Protein AF-0000000066530946 (afdb_homodimer)

Secondary structure (DSSP, 8-state):
--EEEEE--GGGHHHHHHHHHHHHHHTT-GGG----HHHHHHHHTSTT-SEEEEEEEETTEEEEEEEEEEEEETTTTEEEEEEEEEEE-GGGTTSSHHHHHHHHHHHHHHHTT-SEEEEEEETT-HHHHHHHHHTT-EE-TTEEEEEEEHHHHHHHH-/--EEEEE--GGGHHHHHHHHHHHHHHTT-GGG----HHHHHHHHTSTT-SEEEEEEEETTEEEEEEEEEEEEETTTTEEEEEEEEEEE-GGGTTSSHHHHHHHHHHHHHHHTT-SEEEEEEETT-HHHHHHHHHTT-EE-TTEEEEEEEHHHHHHHH-

Foldseek 3Di:
DDKDKDWDDLVCLQVVLVQVQVVCVVVVRNVVDDDDSVRCSCAQVNVPHQKTKMFMDDPRHTFWMWIKGWADDPVVRFIEIEIEDTGGHPVCPPVCRRVVRVVVRVVVCVVRVHDDYYYDDDPVPVVVVVVCVVVPHDDPVVDDDDDDDDPRVVVVVD/DDKDKDWDDLVCLQVVVVQVQVVCVVVVRNVVDDDDSVRCSCAQVNVPHQKTKMFMDDPRHTFWMWIKGWADDPVVRFIEIEIEDTGGHPVCPPVCRRVVRVVVRVVVCVVRVHDDYYYDDDPVPVVVVVVCVVVPHDDPVVDDDDDDDDPRVVVVVD

Radius of gyration: 19.54 Å; Cα contacts (8 Å, |Δi|>4): 630; chains: 2; bounding box: 41×61×43 Å

Nearest PDB structures (foldseek):
  2fe7-assembly1_B  TM=1.000E+00  e=1.177E-30  Pseudomonas aeruginosa UCBPP-PA14
  2fe7-assembly1_A  TM=1.002E+00  e=1.620E-29  Pseudomonas aeruginosa UCBPP-PA14
  3i9s-assembly1_B  TM=8.392E-01  e=9.056E-15  Vibrio cholerae
  8a9o-assembly1_A  TM=8.431E-01  e=8.482E-11  Acinetobacter baumannii
  7n1l-assembly1_A  TM=8.194E-01  e=1.095E-10  Brucella abortus 2308

Organism: Pseudomonas aeruginosa (strain ATCC 15692 / DSM 22644 / CIP 104116 / JCM 14847 / LMG 12228 / 1C / PRS 101 / PAO1) (NCBI:txid208964)

pLDDT: mean 97.57, std 2.19, range [78.31, 98.94]

Structure (mmCIF, N/CA/C/O backbone):
data_AF-0000000066530946-model_v1
#
loop_
_entity.id
_entity.type
_entity.pdbx_description
1 polymer 'Probable N-acetyltransferase'
#
loop_
_atom_site.group_PDB
_atom_site.id
_atom_site.type_symbol
_atom_site.label_atom_id
_atom_site.label_alt_id
_atom_site.label_comp_id
_atom_site.label_asym_id
_atom_site.label_entity_id
_atom_site.label_seq_id
_atom_site.pdbx_PDB_ins_code
_atom_site.Cartn_x
_atom_site.Cartn_y
_atom_site.Cartn_z
_atom_site.occupancy
_atom_site.B_iso_or_equiv
_atom_site.auth_seq_id
_atom_site.auth_comp_id
_atom_site.auth_asym_id
_atom_site.auth_atom_id
_atom_site.pdbx_PDB_model_num
ATOM 1 N N . MET A 1 1 ? 8.938 29.438 15.492 1 78.56 1 MET A N 1
ATOM 2 C CA . MET A 1 1 ? 7.848 28.5 15.711 1 78.56 1 MET A CA 1
ATOM 3 C C . MET A 1 1 ? 8.383 27.078 15.891 1 78.56 1 MET A C 1
ATOM 5 O O . MET A 1 1 ? 9.273 26.641 15.156 1 78.56 1 MET A O 1
ATOM 9 N N . THR A 1 2 ? 7.941 26.438 17.141 1 90.69 2 THR A N 1
ATOM 10 C CA . THR A 1 2 ? 8.469 25.109 17.422 1 90.69 2 THR A CA 1
ATOM 11 C C . THR A 1 2 ? 7.492 24.031 16.984 1 90.69 2 THR A C 1
ATOM 13 O O . THR A 1 2 ? 6.301 24.094 17.297 1 90.69 2 THR A O 1
ATOM 16 N N . LEU A 1 3 ? 7.875 23.203 16.109 1 96.38 3 LEU A N 1
ATOM 17 C CA . LEU A 1 3 ? 7.055 22.094 15.625 1 96.38 3 LEU A CA 1
ATOM 18 C C . LEU A 1 3 ? 7.285 20.844 16.469 1 96.38 3 LEU A C 1
ATOM 20 O O . LEU A 1 3 ? 8.422 20.547 16.844 1 96.38 3 LEU A O 1
ATOM 24 N N . GLU A 1 4 ? 6.23 20.188 16.828 1 97.75 4 GLU A N 1
ATOM 25 C CA . GLU A 1 4 ? 6.266 18.906 17.547 1 97.75 4 GLU A CA 1
ATOM 26 C C . GLU A 1 4 ? 5.566 17.812 16.75 1 97.75 4 GLU A C 1
ATOM 28 O O . GLU A 1 4 ? 4.469 18.016 16.234 1 97.75 4 GLU A O 1
ATOM 33 N N . ILE A 1 5 ? 6.25 16.672 16.594 1 98.44 5 ILE A N 1
ATOM 34 C CA . ILE A 1 5 ? 5.648 15.492 15.977 1 98.44 5 ILE A CA 1
ATOM 35 C C . ILE A 1 5 ? 5.422 14.406 17.031 1 98.44 5 ILE A C 1
ATOM 37 O O . ILE A 1 5 ? 6.324 14.094 17.812 1 98.44 5 ILE A O 1
ATOM 41 N N . ARG A 1 6 ? 4.277 13.883 17.078 1 98.44 6 ARG A N 1
ATOM 42 C CA . ARG A 1 6 ? 3.979 12.789 18 1 98.44 6 ARG A CA 1
ATOM 43 C C . ARG A 1 6 ? 3.031 11.781 17.359 1 98.44 6 ARG A C 1
ATOM 45 O O . ARG A 1 6 ? 2.307 12.109 16.422 1 98.44 6 ARG A O 1
ATOM 52 N N . PRO A 1 7 ? 3.035 10.508 17.875 1 98.75 7 PRO A N 1
ATOM 53 C CA . PRO A 1 7 ? 2.008 9.57 17.406 1 98.75 7 PRO A CA 1
ATOM 54 C C . PRO A 1 7 ? 0.591 10.055 17.703 1 98.75 7 PRO A C 1
ATOM 56 O O . PRO A 1 7 ? 0.355 10.695 18.734 1 98.75 7 PRO A O 1
ATOM 59 N N . ALA A 1 8 ? -0.298 9.75 16.797 1 98.81 8 ALA A N 1
ATOM 60 C CA . ALA A 1 8 ? -1.708 10.047 17.047 1 98.81 8 ALA A CA 1
ATOM 61 C C . ALA A 1 8 ? -2.293 9.117 18.094 1 98.81 8 ALA A C 1
ATOM 63 O O . ALA A 1 8 ? -1.838 7.977 18.25 1 98.81 8 ALA A O 1
ATOM 64 N N . VAL A 1 9 ? -3.254 9.594 18.828 1 98.44 9 VAL A N 1
ATOM 65 C CA . VAL A 1 9 ? -3.99 8.82 19.828 1 98.44 9 VAL A CA 1
ATOM 66 C C . VAL A 1 9 ? -5.488 8.914 19.547 1 98.44 9 VAL A C 1
ATOM 68 O O . VAL A 1 9 ? -5.934 9.781 18.797 1 98.44 9 VAL A O 1
ATOM 71 N N . PRO A 1 10 ? -6.273 8.016 20.125 1 98.44 10 PRO A N 1
ATOM 72 C CA . PRO A 1 10 ? -7.703 7.984 19.828 1 98.44 10 PRO A CA 1
ATOM 73 C C . PRO A 1 10 ? -8.375 9.344 20.031 1 98.44 10 PRO A C 1
ATOM 75 O O . PRO A 1 10 ? -9.32 9.68 19.312 1 98.44 10 PRO A O 1
ATOM 78 N N . ALA A 1 11 ? -7.879 10.133 20.922 1 98.38 11 ALA A N 1
ATOM 79 C CA . ALA A 1 11 ? -8.453 11.438 21.203 1 98.38 11 ALA A CA 1
ATOM 80 C C . ALA A 1 11 ? -8.266 12.391 20.031 1 98.38 11 ALA A C 1
ATOM 82 O O . ALA A 1 11 ? -8.914 13.438 19.953 1 98.38 11 ALA A O 1
ATOM 83 N N . ASP A 1 12 ? -7.426 12.062 19.062 1 98.81 12 ASP A N 1
ATOM 84 C CA . ASP A 1 12 ? -7.16 12.898 17.891 1 98.81 12 ASP A CA 1
ATOM 85 C C . ASP A 1 12 ? -8.148 12.602 16.766 1 98.81 12 ASP A C 1
ATOM 87 O O . ASP A 1 12 ? -8.117 13.242 15.727 1 98.81 12 ASP A O 1
ATOM 91 N N . ALA A 1 13 ? -9.047 11.664 16.984 1 98.81 13 ALA A N 1
ATOM 92 C CA . ALA A 1 13 ? -9.875 11.148 15.891 1 98.81 13 ALA A CA 1
ATOM 93 C C . ALA A 1 13 ? -10.68 12.273 15.234 1 98.81 13 ALA A C 1
ATOM 95 O O . ALA A 1 13 ? -10.773 12.336 14.008 1 98.81 13 ALA A O 1
ATOM 96 N N . GLU A 1 14 ? -11.234 13.148 16 1 98.81 14 GLU A N 1
ATOM 97 C CA . GLU A 1 14 ? -12.016 14.25 15.445 1 98.81 14 GLU A CA 1
ATOM 98 C C . GLU A 1 14 ? -11.141 15.18 14.609 1 98.81 14 GLU A C 1
ATOM 100 O O . GLU A 1 14 ? -11.539 15.594 13.516 1 98.81 14 GLU A O 1
ATOM 105 N N . GLN A 1 15 ? -10.008 15.508 15.133 1 98.88 15 GLN A N 1
ATOM 106 C CA . GLN A 1 15 ? -9.086 16.375 14.406 1 98.88 15 GLN A CA 1
ATOM 107 C C . GLN A 1 15 ? -8.578 15.703 13.133 1 98.88 15 GLN A C 1
ATOM 109 O O . GLN A 1 15 ? -8.422 16.359 12.102 1 98.88 15 GLN A O 1
ATOM 114 N N . ILE A 1 16 ? -8.312 14.422 13.195 1 98.88 16 ILE A N 1
ATOM 115 C CA . ILE A 1 16 ? -7.852 13.672 12.031 1 98.88 16 ILE A CA 1
ATOM 116 C C . ILE A 1 16 ? -8.93 13.688 10.945 1 98.88 16 ILE A C 1
ATOM 118 O O . ILE A 1 16 ? -8.633 13.938 9.773 1 98.88 16 ILE A O 1
ATOM 122 N N . LEU A 1 17 ? -10.172 13.5 11.359 1 98.88 17 LEU A N 1
ATOM 123 C CA . LEU A 1 17 ? -11.25 13.57 10.383 1 98.88 17 LEU A CA 1
ATOM 124 C C . LEU A 1 17 ? -11.32 14.953 9.742 1 98.88 17 LEU A C 1
ATOM 126 O O . LEU A 1 17 ? -11.508 15.07 8.531 1 98.88 17 LEU A O 1
ATOM 130 N N . ALA A 1 18 ? -11.141 15.969 10.523 1 98.81 18 ALA A N 1
ATOM 131 C CA . ALA A 1 18 ? -11.156 17.328 9.992 1 98.81 18 ALA A CA 1
ATOM 132 C C . ALA A 1 18 ? -10.055 17.516 8.945 1 98.81 18 ALA A C 1
ATOM 134 O O . ALA A 1 18 ? -10.289 18.125 7.898 1 98.81 18 ALA A O 1
ATOM 135 N N . PHE A 1 19 ? -8.859 17 9.227 1 98.81 19 PHE A N 1
ATOM 136 C CA . PHE A 1 19 ? -7.754 17.094 8.281 1 98.81 19 PHE A CA 1
ATOM 137 C C . PHE A 1 19 ? -8.055 16.297 7.02 1 98.81 19 PHE A C 1
ATOM 139 O O . PHE A 1 19 ? -7.742 16.734 5.91 1 98.81 19 PHE A O 1
ATOM 146 N N . ILE A 1 20 ? -8.641 15.062 7.188 1 98.81 20 ILE A N 1
ATOM 147 C CA . ILE A 1 20 ? -9.016 14.242 6.039 1 98.81 20 ILE A CA 1
ATOM 148 C C . ILE A 1 20 ? -9.945 15.031 5.125 1 98.81 20 ILE A C 1
ATOM 150 O O . ILE A 1 20 ? -9.758 15.055 3.906 1 98.81 20 ILE A O 1
ATOM 154 N N . ILE A 1 21 ? -10.883 15.695 5.703 1 98.69 21 ILE A N 1
ATOM 155 C CA . ILE A 1 21 ? -11.891 16.438 4.945 1 98.69 21 ILE A CA 1
ATOM 156 C C . ILE A 1 21 ? -11.234 17.625 4.234 1 98.69 21 ILE A C 1
ATOM 158 O O . ILE A 1 21 ? -11.492 17.859 3.055 1 98.69 21 ILE A O 1
ATOM 162 N N . GLU A 1 22 ? -10.367 18.359 4.902 1 98.25 22 GLU A N 1
ATOM 163 C CA . GLU A 1 22 ? -9.664 19.469 4.289 1 98.25 22 GLU A CA 1
ATOM 164 C C . GLU A 1 22 ? -8.797 19 3.123 1 98.25 22 GLU A C 1
ATOM 166 O O . GLU A 1 22 ? -8.75 19.656 2.078 1 98.25 22 GLU A O 1
ATOM 171 N N . LEU A 1 23 ? -8.148 17.891 3.365 1 98.38 23 LEU A N 1
ATOM 172 C CA . LEU A 1 23 ? -7.316 17.312 2.307 1 98.38 23 LEU A CA 1
ATOM 173 C C . LEU A 1 23 ? -8.164 16.922 1.105 1 98.38 23 LEU A C 1
ATOM 175 O O . LEU A 1 23 ? -7.82 17.234 -0.036 1 98.38 23 LEU A O 1
ATOM 179 N N . ALA A 1 24 ? -9.219 16.219 1.381 1 98.31 24 ALA A N 1
ATOM 180 C CA . ALA A 1 24 ? -10.117 15.789 0.31 1 98.31 24 ALA A CA 1
ATOM 181 C C . ALA A 1 24 ? -10.656 17 -0.459 1 98.31 24 ALA A C 1
ATOM 183 O O . ALA A 1 24 ? -10.797 16.953 -1.683 1 98.31 24 ALA A O 1
ATOM 184 N N . ASP A 1 25 ? -10.969 18.078 0.249 1 97.75 25 ASP A N 1
ATOM 185 C CA . ASP A 1 25 ? -11.422 19.312 -0.399 1 97.75 25 ASP A CA 1
ATOM 186 C C . ASP A 1 25 ? -10.352 19.844 -1.35 1 97.75 25 ASP A C 1
ATOM 188 O O . ASP A 1 25 ? -10.656 20.203 -2.494 1 97.75 25 ASP A O 1
ATOM 192 N N . TYR A 1 26 ? -9.203 19.906 -0.868 1 96.44 26 TYR A N 1
ATOM 193 C CA . TYR A 1 26 ? -8.086 20.359 -1.689 1 96.44 26 TYR A CA 1
ATOM 194 C C . TYR A 1 26 ? -7.945 19.5 -2.943 1 96.44 26 TYR A C 1
ATOM 196 O O . TYR A 1 26 ? -7.656 20.031 -4.023 1 96.44 26 TYR A O 1
ATOM 204 N N . GLU A 1 27 ? -8.203 18.172 -2.785 1 96.94 27 GLU A N 1
ATOM 205 C CA . GLU A 1 27 ? -8.055 17.203 -3.875 1 96.94 27 GLU A CA 1
ATOM 206 C C . GLU A 1 27 ? -9.328 17.125 -4.715 1 96.94 27 GLU A C 1
ATOM 208 O O . GLU A 1 27 ? -9.422 16.297 -5.621 1 96.94 27 GLU A O 1
ATOM 213 N N . ARG A 1 28 ? -10.344 17.969 -4.469 1 96.88 28 ARG A N 1
ATOM 214 C CA . ARG A 1 28 ? -11.625 18.016 -5.16 1 96.88 28 ARG A CA 1
ATOM 215 C C . ARG A 1 28 ? -12.359 16.688 -5.059 1 96.88 28 ARG A C 1
ATOM 217 O O . ARG A 1 28 ? -12.992 16.234 -6.02 1 96.88 28 ARG A O 1
ATOM 224 N N . ALA A 1 29 ? -12.242 16.047 -3.812 1 96.69 29 ALA A N 1
ATOM 225 C CA . ALA A 1 29 ? -12.812 14.727 -3.633 1 96.69 29 ALA A CA 1
ATOM 226 C C . ALA A 1 29 ? -13.555 14.617 -2.305 1 96.69 29 ALA A C 1
ATOM 228 O O . ALA A 1 29 ? -13.594 13.555 -1.687 1 96.69 29 ALA A O 1
ATOM 229 N N . ARG A 1 30 ? -14.062 15.727 -1.82 1 96.81 30 ARG A N 1
ATOM 230 C CA . ARG A 1 30 ? -14.758 15.734 -0.534 1 96.81 30 ARG A CA 1
ATOM 231 C C . ARG A 1 30 ? -15.859 14.688 -0.495 1 96.81 30 ARG A C 1
ATOM 233 O O . ARG A 1 30 ? -16.094 14.055 0.54 1 96.81 30 ARG A O 1
ATOM 240 N N . HIS A 1 31 ? -16.594 14.523 -1.58 1 97.25 31 HIS A N 1
ATOM 241 C CA . HIS A 1 31 ? -17.719 13.617 -1.651 1 97.25 31 HIS A CA 1
ATOM 242 C C . HIS A 1 31 ? -17.281 12.172 -1.448 1 97.25 31 HIS A C 1
ATOM 244 O O . HIS A 1 31 ? -18.109 11.297 -1.18 1 97.25 31 HIS A O 1
ATOM 250 N N . GLU A 1 32 ? -16.031 11.883 -1.547 1 96.94 32 GLU A N 1
ATOM 251 C CA . GLU A 1 32 ? -15.516 10.531 -1.394 1 96.94 32 GLU A CA 1
ATOM 252 C C . GLU A 1 32 ? -15.312 10.18 0.078 1 96.94 32 GLU A C 1
ATOM 254 O O . GLU A 1 32 ? -15.117 9.008 0.422 1 96.94 32 GLU A O 1
ATOM 259 N N . VAL A 1 33 ? -15.289 11.188 0.933 1 98.56 33 VAL A N 1
ATOM 260 C CA . VAL A 1 33 ? -15.133 10.93 2.361 1 98.56 33 VAL A CA 1
ATOM 261 C C . VAL A 1 33 ? -16.469 10.477 2.953 1 98.56 33 VAL A C 1
ATOM 263 O O . VAL A 1 33 ? -17.406 11.281 3.088 1 98.56 33 VAL A O 1
ATOM 266 N N . VAL A 1 34 ? -16.578 9.25 3.311 1 98.31 34 VAL A N 1
ATOM 267 C CA . V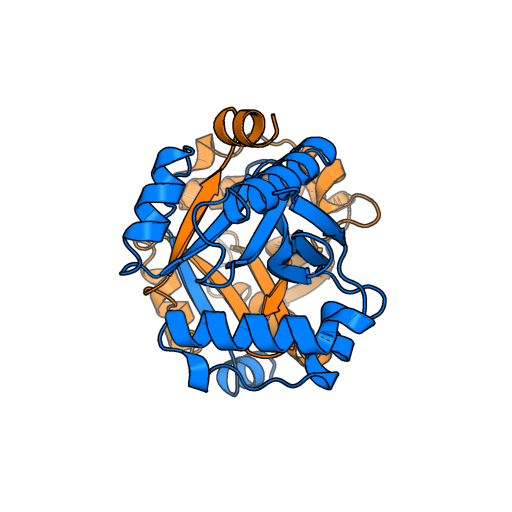AL A 1 34 ? -17.859 8.727 3.756 1 98.31 34 VAL A CA 1
ATOM 268 C C . VAL A 1 34 ? -17.766 8.273 5.211 1 98.31 34 VAL A C 1
ATOM 270 O O . VAL A 1 34 ? -18.766 7.906 5.824 1 98.31 34 VAL A O 1
ATOM 273 N N . THR A 1 35 ? -16.609 8.328 5.805 1 98.31 35 THR A N 1
ATOM 274 C CA . THR A 1 35 ? -16.438 7.922 7.195 1 98.31 35 THR A CA 1
ATOM 275 C C . THR A 1 35 ? -16.812 9.062 8.141 1 98.31 35 THR A C 1
ATOM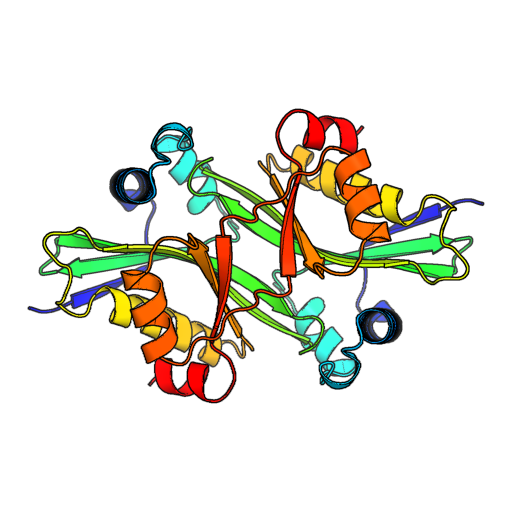 277 O O . THR A 1 35 ? -17.156 10.156 7.699 1 98.31 35 THR A O 1
ATOM 280 N N . ASP A 1 36 ? -16.844 8.711 9.484 1 98.5 36 ASP A N 1
ATOM 281 C CA . ASP A 1 36 ? -17.047 9.664 10.562 1 98.5 36 ASP A CA 1
ATOM 282 C C . ASP A 1 36 ? -16.047 9.445 11.695 1 98.5 36 ASP A C 1
ATOM 284 O O . ASP A 1 36 ? -15.117 8.648 11.555 1 98.5 36 ASP A O 1
ATOM 288 N N . VAL A 1 37 ? -16.203 10.227 12.742 1 98.75 37 VAL A N 1
ATOM 289 C CA . VAL A 1 37 ? -15.242 10.18 13.844 1 98.75 37 VAL A CA 1
ATOM 290 C C . VAL A 1 37 ? -15.172 8.766 14.406 1 98.75 37 VAL A C 1
ATOM 292 O O . VAL A 1 37 ? -14.078 8.25 14.672 1 98.75 37 VAL A O 1
ATOM 295 N N . GLU A 1 38 ? -16.297 8.109 14.57 1 98.31 38 GLU A N 1
ATOM 296 C CA . GLU A 1 38 ? -16.328 6.754 15.102 1 98.31 38 GLU A CA 1
ATOM 297 C C . GLU A 1 38 ? -15.68 5.766 14.133 1 98.31 38 GLU A C 1
ATOM 299 O O . GLU A 1 38 ? -15.039 4.805 14.555 1 98.31 38 GLU A O 1
ATOM 304 N N . GLY A 1 39 ? -15.922 5.973 12.852 1 98 39 GLY A N 1
ATOM 305 C CA . GLY A 1 39 ? -15.25 5.156 11.852 1 98 39 GLY A CA 1
ATOM 306 C C . GLY A 1 39 ? -13.734 5.227 11.945 1 98 39 GLY A C 1
ATOM 307 O O . GLY A 1 39 ? -13.055 4.203 11.859 1 98 39 GLY A O 1
ATOM 308 N N . ILE A 1 40 ? -13.258 6.449 12.164 1 98.62 40 ILE A N 1
ATOM 309 C CA . ILE A 1 40 ? -11.812 6.637 12.32 1 98.62 40 ILE A CA 1
ATOM 310 C C . ILE A 1 40 ? -11.336 5.914 13.57 1 98.62 40 ILE A C 1
ATOM 312 O O . ILE A 1 40 ? -10.328 5.199 13.539 1 98.62 40 ILE A O 1
ATOM 316 N N . ARG A 1 41 ? -12.016 6.039 14.625 1 98.19 41 ARG A N 1
ATOM 317 C CA . ARG A 1 41 ? -11.625 5.418 15.891 1 98.19 41 ARG A CA 1
ATOM 318 C C . ARG A 1 41 ? -11.594 3.898 15.766 1 98.19 41 ARG A C 1
ATOM 320 O O . ARG A 1 41 ? -10.656 3.254 16.234 1 98.19 41 ARG A O 1
ATOM 327 N N . ARG A 1 42 ? -12.531 3.332 15.062 1 97.19 42 ARG A N 1
ATOM 328 C CA . ARG A 1 42 ? -12.703 1.885 15 1 97.19 42 ARG A CA 1
ATOM 329 C C . ARG A 1 42 ? -11.75 1.263 13.992 1 97.19 42 ARG A C 1
ATOM 331 O O . ARG A 1 42 ? -11.578 0.042 13.961 1 97.19 42 ARG A O 1
ATOM 338 N N . SER A 1 43 ? -11.195 2.098 13.188 1 97.88 43 SER A N 1
ATOM 339 C CA . SER A 1 43 ? -10.305 1.564 12.164 1 97.88 43 SER A CA 1
ATOM 340 C C . SER A 1 43 ? -8.852 1.926 12.453 1 97.88 43 SER A C 1
ATOM 342 O O . SER A 1 43 ? -8.078 1.082 12.906 1 97.88 43 SER A O 1
ATOM 344 N N . LEU A 1 44 ? -8.57 3.209 12.523 1 98.44 44 LEU A N 1
ATOM 345 C CA . LEU A 1 44 ? -7.203 3.703 12.68 1 98.44 44 LEU A CA 1
ATOM 346 C C . LEU A 1 44 ? -6.648 3.338 14.055 1 98.44 44 LEU A C 1
ATOM 348 O O . LEU A 1 44 ? -5.457 3.047 14.188 1 98.44 44 LEU A O 1
ATOM 352 N N . PHE A 1 45 ? -7.543 3.279 15.062 1 98.44 45 PHE A N 1
ATOM 353 C CA . PHE A 1 45 ? -7.066 3.107 16.438 1 98.44 45 PHE A CA 1
ATOM 354 C C . PHE A 1 45 ? -7.535 1.776 17 1 98.44 45 PHE A C 1
ATOM 356 O O . PHE A 1 45 ? -7.496 1.569 18.219 1 98.44 45 PHE A O 1
ATOM 363 N N . ALA A 1 46 ? -8.07 0.918 16.141 1 97.25 46 ALA A N 1
ATOM 364 C CA . ALA A 1 46 ? -8.438 -0.423 16.594 1 97.25 46 ALA A CA 1
ATOM 365 C C . ALA A 1 46 ? -7.215 -1.188 17.094 1 97.25 46 ALA A C 1
ATOM 367 O O . ALA A 1 46 ? -6.098 -0.954 16.625 1 97.25 46 ALA A O 1
ATOM 368 N N . GLU A 1 47 ? -7.406 -2.078 18.062 1 94.62 47 GLU A N 1
ATOM 369 C CA . GLU A 1 47 ? -6.328 -2.971 18.469 1 94.62 47 GLU A CA 1
ATOM 370 C C . GLU A 1 47 ? -5.785 -3.77 17.297 1 94.62 47 GLU A C 1
ATOM 372 O O . GLU A 1 47 ? -6.551 -4.383 16.547 1 94.62 47 GLU A O 1
ATOM 377 N N . GLY A 1 48 ? -4.52 -3.67 17.109 1 93.25 48 GLY A N 1
ATOM 378 C CA . GLY A 1 48 ? -3.889 -4.438 16.047 1 93.25 48 GLY A CA 1
ATOM 379 C C . GLY A 1 48 ? -4 -3.773 14.688 1 93.25 48 GLY A C 1
ATOM 380 O O . GLY A 1 48 ? -3.734 -4.402 13.664 1 93.25 48 GLY A O 1
ATOM 381 N N . SER A 1 49 ? -4.504 -2.531 14.641 1 96.5 49 SER A N 1
ATOM 382 C CA . SER A 1 49 ? -4.605 -1.811 13.375 1 96.5 49 SER A CA 1
ATOM 383 C C . SER A 1 49 ? -3.27 -1.796 12.641 1 96.5 49 SER A C 1
ATOM 385 O O . SER A 1 49 ? -2.225 -1.537 13.242 1 96.5 49 SER A O 1
ATOM 387 N N . PRO A 1 50 ? -3.342 -2.064 11.328 1 96.75 50 PRO A N 1
ATOM 388 C CA . PRO A 1 50 ? -2.1 -2.004 10.555 1 96.75 50 PRO A CA 1
ATOM 389 C C . PRO A 1 50 ? -1.695 -0.574 10.203 1 96.75 50 PRO A C 1
ATOM 391 O O . PRO A 1 50 ? -0.67 -0.363 9.547 1 96.75 50 PRO A O 1
ATOM 394 N N . THR A 1 51 ? -2.453 0.365 10.578 1 98.38 51 THR A N 1
ATOM 395 C CA . THR A 1 51 ? -2.273 1.758 10.18 1 98.38 51 THR A CA 1
ATOM 396 C C . THR A 1 51 ? -1.89 2.617 11.383 1 98.38 51 THR A C 1
ATOM 398 O O . THR A 1 51 ? -2.332 2.357 12.5 1 98.38 51 THR A O 1
ATOM 401 N N . ARG A 1 52 ? -1.064 3.551 11.094 1 98.5 52 ARG A N 1
ATOM 402 C CA . ARG A 1 52 ? -0.624 4.516 12.094 1 98.5 52 ARG A CA 1
ATOM 403 C C . ARG A 1 52 ? -0.751 5.941 11.57 1 98.5 52 ARG A C 1
ATOM 405 O O . ARG A 1 52 ? -0.929 6.156 10.367 1 98.5 52 ARG A O 1
ATOM 412 N N . ALA A 1 53 ? -0.68 6.836 12.547 1 98.88 53 ALA A N 1
ATOM 413 C CA . ALA A 1 53 ? -0.719 8.25 12.172 1 98.88 53 ALA A CA 1
ATOM 414 C C . ALA A 1 53 ? 0.197 9.078 13.07 1 98.88 53 ALA A C 1
ATOM 416 O O . ALA A 1 53 ? 0.442 8.719 14.227 1 98.88 53 ALA A O 1
ATOM 417 N N . LEU A 1 54 ? 0.742 10.102 12.5 1 98.94 54 LEU A N 1
ATOM 418 C CA . LEU A 1 54 ? 1.493 11.133 13.219 1 98.94 54 LEU A CA 1
ATOM 419 C C . LEU A 1 54 ? 0.742 12.461 13.211 1 98.94 54 LEU A C 1
ATOM 421 O O . LEU A 1 54 ? 0.11 12.812 12.211 1 98.94 54 LEU A O 1
ATOM 425 N N . MET A 1 55 ? 0.84 13.195 14.32 1 98.88 55 MET A N 1
ATOM 426 C CA . MET A 1 55 ? 0.332 14.562 14.422 1 98.88 55 MET A CA 1
ATOM 427 C C . MET A 1 55 ? 1.478 15.562 14.453 1 98.88 55 MET A C 1
ATOM 429 O O . MET A 1 55 ? 2.494 15.336 15.109 1 98.88 55 MET A O 1
ATOM 433 N N . CYS A 1 56 ? 1.312 16.594 13.75 1 98.81 56 CYS A N 1
ATOM 434 C CA . CYS A 1 56 ? 2.219 17.734 13.82 1 98.81 56 CYS A CA 1
ATOM 435 C C . CYS A 1 56 ? 1.567 18.9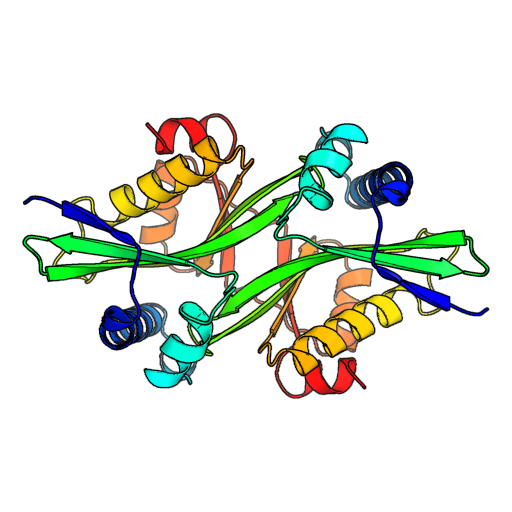06 14.547 1 98.81 56 CYS A C 1
ATOM 437 O O . CYS A 1 56 ? 0.483 19.359 14.172 1 98.81 56 CYS A O 1
ATOM 439 N N . LEU A 1 57 ? 2.221 19.422 15.57 1 98.5 57 LEU A N 1
ATOM 440 C CA . LEU A 1 57 ? 1.668 20.5 16.391 1 98.5 57 LEU A CA 1
ATOM 441 C C . LEU A 1 57 ? 2.58 21.719 16.359 1 98.5 57 LEU A C 1
ATOM 443 O O . LEU A 1 57 ? 3.807 21.578 16.344 1 98.5 57 LEU A O 1
ATOM 447 N N . SER A 1 58 ? 2.012 22.859 16.25 1 97.19 58 SER A N 1
ATOM 448 C CA . SER A 1 58 ? 2.672 24.125 16.516 1 97.19 58 SER A CA 1
ATOM 449 C C . SER A 1 58 ? 2.131 24.781 17.797 1 97.19 58 SER A C 1
ATOM 451 O O . SER A 1 58 ? 0.947 25.109 17.875 1 97.19 58 SER A O 1
ATOM 453 N N . GLU A 1 59 ? 3.012 24.922 18.797 1 94.94 59 GLU A N 1
ATOM 454 C CA . GLU A 1 59 ? 2.615 25.5 20.078 1 94.94 59 GLU A CA 1
ATOM 455 C C . GLU A 1 59 ? 1.391 24.781 20.641 1 94.94 59 GLU A C 1
ATOM 457 O O . GLU A 1 59 ? 0.423 25.438 21.047 1 94.94 59 GLU A O 1
ATOM 462 N N . GLY A 1 60 ? 1.326 23.5 20.469 1 95.25 60 GLY A N 1
ATOM 463 C CA . GLY A 1 60 ? 0.301 22.672 21.078 1 95.25 60 GLY A CA 1
ATOM 464 C C . GLY A 1 60 ? -0.924 22.5 20.203 1 95.25 60 GLY A C 1
ATOM 465 O O . GLY A 1 60 ? -1.802 21.688 20.5 1 95.25 60 GLY A O 1
ATOM 466 N N . ARG A 1 61 ? -0.927 23.25 19.094 1 96.44 61 ARG A N 1
ATOM 467 C CA . ARG A 1 61 ? -2.072 23.172 18.203 1 96.44 61 ARG A CA 1
ATOM 468 C C . ARG A 1 61 ? -1.785 22.25 17.031 1 96.44 61 ARG A C 1
ATOM 470 O O . ARG A 1 61 ? -0.766 22.391 16.344 1 96.44 61 ARG A O 1
ATOM 477 N N . PRO A 1 62 ? -2.719 21.297 16.797 1 98.38 62 PRO A N 1
ATOM 478 C CA . PRO A 1 62 ? -2.521 20.453 15.617 1 98.38 62 PRO A CA 1
ATOM 479 C C . PRO A 1 62 ? -2.605 21.25 14.312 1 98.38 62 PRO A C 1
ATOM 481 O O . PRO A 1 62 ? -3.584 21.969 14.086 1 98.38 62 PRO A O 1
ATOM 484 N N . ILE A 1 63 ? -1.584 21.109 13.461 1 98.44 63 ILE A N 1
ATOM 485 C CA . ILE A 1 63 ? -1.577 21.891 12.227 1 98.44 63 ILE A CA 1
ATOM 486 C C . ILE A 1 63 ? -1.438 20.953 11.023 1 98.44 63 ILE A C 1
ATOM 488 O O . ILE A 1 63 ? -1.486 21.391 9.875 1 98.44 63 ILE A O 1
ATOM 492 N N . GLY A 1 64 ? -1.21 19.625 11.273 1 98.69 64 GLY A N 1
ATOM 493 C CA . GLY A 1 64 ? -1.056 18.656 10.203 1 98.69 64 GLY A CA 1
ATOM 494 C C . GLY A 1 64 ? -0.943 17.234 10.711 1 98.69 64 GLY A C 1
ATOM 495 O O . GLY A 1 64 ? -0.939 16.984 11.914 1 98.69 64 GLY A O 1
ATOM 496 N N . TYR A 1 65 ? -0.907 16.312 9.734 1 98.88 65 TYR A N 1
ATOM 497 C CA . TYR A 1 65 ? -0.84 14.898 10.102 1 98.88 65 TYR A CA 1
ATOM 498 C C . TYR A 1 65 ? -0.321 14.062 8.938 1 98.88 65 TYR A C 1
ATOM 500 O O . TYR A 1 65 ? -0.197 14.555 7.816 1 98.88 65 TYR A O 1
ATOM 508 N N . ALA A 1 66 ? 0.057 12.852 9.242 1 98.94 66 ALA A N 1
ATOM 509 C CA . ALA A 1 66 ? 0.401 11.812 8.273 1 98.94 66 ALA A CA 1
ATOM 510 C C . ALA A 1 66 ? -0.211 10.469 8.672 1 98.94 66 ALA A C 1
ATOM 512 O O . ALA A 1 66 ? -0.204 10.102 9.852 1 98.94 66 ALA A O 1
ATOM 513 N N . VAL A 1 67 ? -0.848 9.797 7.777 1 98.94 67 VAL A N 1
ATOM 514 C CA . VAL A 1 67 ? -1.361 8.438 7.957 1 98.94 67 VAL A CA 1
ATOM 515 C C . VAL A 1 67 ? -0.557 7.465 7.098 1 98.94 67 VAL A C 1
ATOM 517 O O . VAL A 1 67 ? -0.338 7.707 5.91 1 98.94 67 VAL A O 1
ATOM 520 N N . TYR A 1 68 ? -0.107 6.363 7.711 1 98.94 68 TYR A N 1
ATOM 521 C CA . TYR A 1 68 ? 0.776 5.465 6.973 1 98.94 68 TYR A CA 1
ATOM 522 C C . TYR A 1 68 ? 0.613 4.027 7.449 1 98.94 68 TYR A C 1
ATOM 524 O O . TYR A 1 68 ? 0.016 3.777 8.5 1 98.94 68 TYR A O 1
ATOM 532 N N . PHE A 1 69 ? 1.054 3.088 6.676 1 98.81 69 PHE A N 1
ATOM 533 C CA . PHE A 1 69 ? 1.12 1.669 7.008 1 98.81 69 PHE A CA 1
ATOM 534 C C . PHE A 1 69 ? 2.334 1.018 6.355 1 98.81 69 PHE A C 1
ATOM 536 O O . PHE A 1 69 ? 2.977 1.615 5.488 1 98.81 69 PHE A O 1
ATOM 543 N N . TYR A 1 70 ? 2.664 -0.139 6.836 1 98.62 70 TYR A N 1
ATOM 544 C CA . TYR A 1 70 ? 3.809 -0.841 6.262 1 98.62 70 TYR A CA 1
ATOM 545 C C . TYR A 1 70 ? 3.42 -1.562 4.98 1 98.62 70 TYR A C 1
ATOM 547 O O . TYR A 1 70 ? 2.334 -2.143 4.891 1 98.62 70 TYR A O 1
ATOM 555 N N . SER A 1 71 ? 4.258 -1.443 4.008 1 98.69 71 SER A N 1
ATOM 556 C CA . SER A 1 71 ? 4.188 -2.154 2.736 1 98.69 71 SER A CA 1
ATOM 557 C C . SER A 1 71 ? 5.32 -3.166 2.605 1 98.69 71 SER A C 1
ATOM 559 O O . SER A 1 71 ? 6.004 -3.471 3.586 1 98.69 71 SER A O 1
ATOM 561 N N . TYR A 1 72 ? 5.414 -3.734 1.416 1 98.75 72 TYR A N 1
ATOM 562 C CA . TYR A 1 72 ? 6.438 -4.754 1.199 1 98.75 72 TYR A CA 1
ATOM 563 C C . TYR A 1 72 ? 6.93 -4.73 -0.242 1 98.75 72 TYR A C 1
ATOM 565 O O . TYR A 1 72 ? 6.148 -4.512 -1.17 1 98.75 72 TYR A O 1
ATOM 573 N N . SER A 1 73 ? 8.18 -4.93 -0.4 1 98.56 73 SER A N 1
ATOM 574 C CA . SER A 1 73 ? 8.773 -5.137 -1.717 1 98.56 73 SER A CA 1
ATOM 575 C C . SER A 1 73 ? 9.32 -6.555 -1.857 1 98.56 73 SER A C 1
ATOM 577 O O . SER A 1 73 ? 10.289 -6.918 -1.192 1 98.56 73 SER A O 1
ATOM 579 N N . THR A 1 74 ? 8.75 -7.301 -2.77 1 98.62 74 THR A N 1
ATOM 580 C CA . THR A 1 74 ? 9.227 -8.656 -3.023 1 98.62 74 THR A CA 1
ATOM 581 C C . THR A 1 74 ? 10.578 -8.625 -3.736 1 98.62 74 THR A C 1
ATOM 583 O O . THR A 1 74 ? 11.359 -9.57 -3.637 1 98.62 74 THR A O 1
ATOM 586 N N . TRP A 1 75 ? 10.891 -7.539 -4.461 1 98.5 75 TRP A N 1
ATOM 587 C CA . TRP A 1 75 ? 12.172 -7.395 -5.141 1 98.5 75 TRP A CA 1
ATOM 588 C C . TRP A 1 75 ? 13.297 -7.195 -4.133 1 98.5 75 TRP A C 1
ATOM 590 O O . TRP A 1 75 ? 14.367 -7.797 -4.266 1 98.5 75 TRP A O 1
ATOM 600 N N . LEU A 1 76 ? 13.039 -6.449 -3.107 1 98.5 76 LEU A N 1
ATOM 601 C CA . LEU A 1 76 ? 14.047 -6.16 -2.086 1 98.5 76 LEU A CA 1
ATOM 602 C C . LEU A 1 76 ? 14.008 -7.207 -0.98 1 98.5 76 LEU A C 1
ATOM 604 O O . LEU A 1 76 ? 15 -7.398 -0.27 1 98.5 76 LEU A O 1
ATOM 608 N N . GLY A 1 77 ? 12.875 -7.93 -0.84 1 98.25 77 GLY A N 1
ATOM 609 C CA . GLY A 1 77 ? 12.672 -8.742 0.347 1 98.25 77 GLY A CA 1
ATOM 610 C C . GLY A 1 77 ? 12.688 -7.941 1.633 1 98.25 77 GLY A C 1
ATOM 611 O O . GLY A 1 77 ? 13.305 -8.344 2.617 1 98.25 77 GLY A O 1
ATOM 612 N N . ARG A 1 78 ? 12.086 -6.773 1.606 1 98.25 78 ARG A N 1
ATOM 613 C CA . ARG A 1 78 ? 12.055 -5.859 2.742 1 98.25 78 ARG A CA 1
ATOM 614 C C . ARG A 1 78 ? 10.703 -5.16 2.84 1 98.25 78 ARG A C 1
ATOM 616 O O . ARG A 1 78 ? 10.039 -4.93 1.824 1 98.25 78 ARG A O 1
ATOM 623 N N . ASN A 1 79 ? 10.383 -4.785 4.055 1 98.56 79 ASN A N 1
ATOM 624 C CA . ASN A 1 79 ? 9.227 -3.92 4.25 1 98.56 79 ASN A CA 1
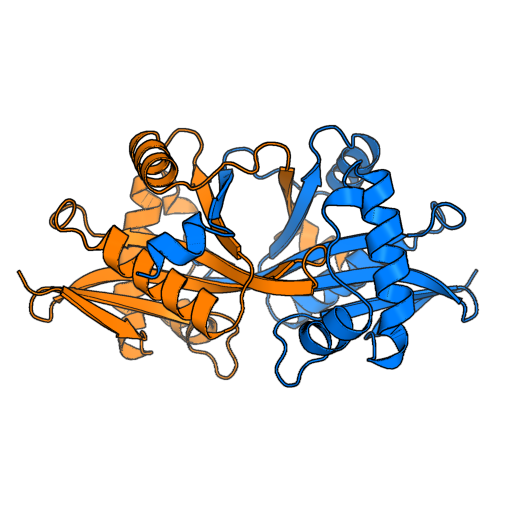ATOM 625 C C . ASN A 1 79 ? 9.477 -2.52 3.695 1 98.56 79 ASN A C 1
ATOM 627 O O . ASN A 1 79 ? 10.609 -2.17 3.367 1 98.56 79 ASN A O 1
ATOM 631 N N . GLY A 1 80 ? 8.43 -1.784 3.459 1 98.75 80 GLY A N 1
ATOM 632 C CA . GLY A 1 80 ? 8.383 -0.355 3.189 1 98.75 80 GLY A CA 1
ATOM 633 C C . GLY A 1 80 ? 7.332 0.371 4.012 1 98.75 80 GLY A C 1
ATOM 634 O O . GLY A 1 80 ? 6.656 -0.237 4.844 1 98.75 80 GLY A O 1
ATOM 635 N N . ILE A 1 81 ? 7.285 1.622 3.852 1 98.88 81 ILE A N 1
ATOM 636 C CA . ILE A 1 81 ? 6.211 2.438 4.402 1 98.88 81 ILE A CA 1
ATOM 637 C C . ILE A 1 81 ? 5.43 3.102 3.27 1 98.88 81 ILE A C 1
ATOM 639 O O . ILE A 1 81 ? 6.023 3.643 2.336 1 98.88 81 ILE A O 1
ATOM 643 N N . TYR A 1 82 ? 4.164 2.955 3.324 1 98.94 82 TYR A N 1
ATOM 644 C CA . TYR A 1 82 ? 3.289 3.691 2.418 1 98.94 82 TYR A CA 1
ATOM 645 C C . TYR A 1 82 ? 2.58 4.828 3.146 1 98.94 82 TYR A C 1
ATOM 647 O O . TYR A 1 82 ? 1.863 4.594 4.121 1 98.94 82 TYR A O 1
ATOM 655 N N . LEU A 1 83 ? 2.818 6.02 2.699 1 98.94 83 LEU A N 1
ATOM 656 C CA . LEU A 1 83 ? 2.189 7.227 3.223 1 98.94 83 LEU A CA 1
ATOM 657 C C . LEU A 1 83 ? 0.856 7.492 2.531 1 98.94 83 LEU A C 1
ATOM 659 O O . LEU A 1 83 ? 0.825 7.895 1.366 1 98.94 83 LEU A O 1
ATOM 663 N N . GLU A 1 84 ? -0.229 7.309 3.215 1 98.81 84 GLU A N 1
ATOM 664 C CA . GLU A 1 84 ? -1.577 7.441 2.672 1 98.81 84 GLU A CA 1
ATOM 665 C C . GLU A 1 84 ? -2.004 8.906 2.605 1 98.81 84 GLU A C 1
ATOM 667 O O . GLU A 1 84 ? -2.584 9.344 1.609 1 98.81 84 GLU A O 1
ATOM 672 N N . ASP A 1 85 ? -1.772 9.617 3.674 1 98.75 85 ASP A N 1
ATOM 673 C CA . ASP A 1 85 ? -2.109 11.039 3.736 1 98.75 85 ASP A CA 1
ATOM 674 C C . ASP A 1 85 ? -0.948 11.852 4.297 1 98.75 85 ASP A C 1
ATOM 676 O O . ASP A 1 85 ? -0.289 11.43 5.25 1 98.75 85 ASP A O 1
ATOM 680 N N . LEU A 1 86 ? -0.717 12.945 3.732 1 98.56 86 LEU A N 1
ATOM 681 C CA . LEU A 1 86 ? 0.123 14.016 4.242 1 98.56 86 LEU A CA 1
ATOM 682 C C . LEU A 1 86 ? -0.56 15.367 4.066 1 98.56 86 LEU A C 1
ATOM 684 O O . LEU A 1 86 ? -0.857 15.781 2.943 1 98.56 86 LEU A O 1
ATOM 688 N N . TYR A 1 87 ? -0.811 15.992 5.215 1 98.38 87 TYR A N 1
ATOM 689 C CA . TYR A 1 87 ? -1.565 17.234 5.133 1 98.38 87 TYR A CA 1
ATOM 690 C C . TYR A 1 87 ? -1.097 18.234 6.188 1 98.38 87 TYR A C 1
ATOM 692 O O . TYR A 1 87 ? -0.816 17.844 7.324 1 98.38 87 TYR A O 1
ATOM 700 N N . VAL A 1 88 ? -0.95 19.438 5.785 1 97.88 88 VAL A N 1
ATOM 701 C CA . VAL A 1 88 ? -0.71 20.578 6.645 1 97.88 88 VAL A CA 1
ATOM 702 C C . VAL A 1 88 ? -1.736 21.672 6.344 1 97.88 88 VAL A C 1
ATOM 704 O O . VAL A 1 88 ? -1.949 22.031 5.18 1 97.88 88 VAL A O 1
ATOM 707 N N . THR A 1 89 ? -2.373 22.172 7.375 1 97 89 THR A N 1
ATOM 708 C CA . THR A 1 89 ? -3.371 23.219 7.18 1 97 89 THR A CA 1
ATOM 709 C C . THR A 1 89 ? -2.766 24.406 6.453 1 97 89 THR A C 1
ATOM 711 O O . THR A 1 89 ? -1.62 24.781 6.711 1 97 89 THR A O 1
ATOM 714 N N . PRO A 1 90 ? -3.52 25.047 5.551 1 96.06 90 PRO A N 1
ATOM 715 C CA . PRO A 1 90 ? -2.996 26.094 4.66 1 96.06 90 PRO A CA 1
ATOM 716 C C . PRO A 1 90 ? -2.295 27.219 5.414 1 96.06 90 PRO A C 1
ATOM 718 O O . PRO A 1 90 ? -1.227 27.672 4.996 1 96.06 90 PRO A O 1
ATOM 721 N N . GLU A 1 91 ? -2.752 27.609 6.527 1 94.56 91 GLU A N 1
ATOM 722 C CA . GLU A 1 91 ? -2.234 28.75 7.285 1 94.56 91 GLU A CA 1
ATOM 723 C C . GLU A 1 91 ? -0.825 28.469 7.801 1 94.56 91 GLU A C 1
ATOM 725 O O . GLU A 1 91 ? -0.093 29.391 8.156 1 94.56 91 GLU A O 1
ATOM 730 N N . TYR A 1 92 ? -0.457 27.219 7.828 1 94.81 92 TYR A N 1
ATOM 731 C CA . TYR A 1 92 ? 0.828 26.875 8.422 1 94.81 92 TYR A CA 1
ATOM 732 C C . TYR A 1 92 ? 1.744 26.219 7.395 1 94.81 92 TYR A C 1
ATOM 734 O O . TYR A 1 92 ? 2.709 25.547 7.754 1 94.81 92 TYR A O 1
ATOM 742 N N . ARG A 1 93 ? 1.415 26.375 6.148 1 92.56 93 ARG A N 1
ATOM 743 C CA . ARG A 1 93 ? 2.295 25.859 5.105 1 92.56 93 ARG A CA 1
ATOM 744 C C . ARG A 1 93 ? 3.506 26.781 4.914 1 92.56 93 ARG A C 1
ATOM 746 O O . ARG A 1 93 ? 3.457 27.953 5.246 1 92.56 93 ARG A O 1
ATOM 753 N N . GLY A 1 94 ? 4.602 26.203 4.574 1 90.62 94 GLY A N 1
ATOM 754 C CA . GLY A 1 94 ? 5.828 26.969 4.383 1 90.62 94 GLY A CA 1
ATOM 755 C C . GLY A 1 94 ? 6.691 27.031 5.629 1 90.62 94 GLY A C 1
ATOM 756 O O . GLY A 1 94 ? 7.777 27.609 5.605 1 90.62 94 GLY A O 1
ATOM 757 N N . VAL A 1 95 ? 6.266 26.406 6.66 1 92.19 95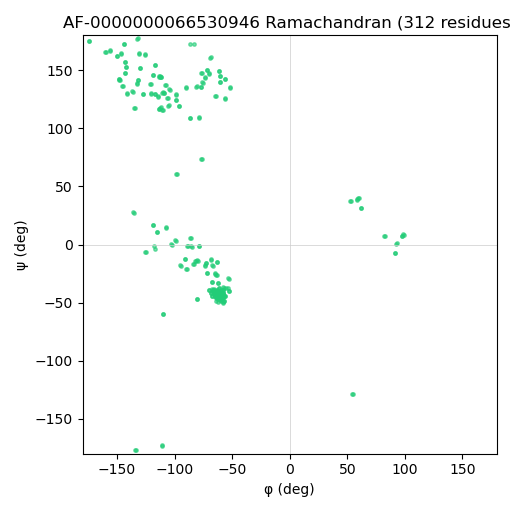 VAL A N 1
ATOM 758 C CA . VAL A 1 95 ? 7.023 26.484 7.906 1 92.19 95 VAL A CA 1
ATOM 759 C C . VAL A 1 95 ? 7.812 25.188 8.109 1 92.19 95 VAL A C 1
ATOM 761 O O . VAL A 1 95 ? 8.414 24.969 9.164 1 92.19 95 VAL A O 1
ATOM 764 N N . GLY A 1 96 ? 7.703 24.25 7.188 1 94.06 96 GLY A N 1
ATOM 765 C CA . GLY A 1 96 ? 8.508 23.031 7.238 1 94.06 96 GLY A CA 1
ATOM 766 C C . GLY A 1 96 ? 7.773 21.859 7.855 1 94.06 96 GLY A C 1
ATOM 767 O O . GLY A 1 96 ? 8.367 20.797 8.07 1 94.06 96 GLY A O 1
ATOM 768 N N . ALA A 1 97 ? 6.516 21.984 8.133 1 96.44 97 ALA A N 1
ATOM 769 C CA . ALA A 1 97 ? 5.746 20.938 8.812 1 96.44 97 ALA A CA 1
ATOM 770 C C . ALA A 1 97 ? 5.656 19.672 7.965 1 96.44 97 ALA A C 1
ATOM 772 O O . ALA A 1 97 ? 5.863 18.578 8.469 1 96.44 97 ALA A O 1
ATOM 773 N N . GLY A 1 98 ? 5.387 19.828 6.676 1 96.56 98 GLY A N 1
ATOM 774 C CA . GLY A 1 98 ? 5.312 18.688 5.789 1 96.56 98 GLY A CA 1
ATOM 775 C C . GLY A 1 98 ? 6.625 17.922 5.684 1 96.56 98 GLY A C 1
ATOM 776 O O . GLY A 1 98 ? 6.645 16.703 5.762 1 96.56 98 GLY A O 1
ATOM 777 N N . ARG A 1 99 ? 7.66 18.656 5.539 1 95.94 99 ARG A N 1
ATOM 778 C CA . ARG A 1 99 ? 8.984 18.062 5.461 1 95.94 99 ARG A CA 1
ATOM 779 C C . ARG A 1 99 ? 9.336 17.328 6.754 1 95.94 99 ARG A C 1
ATOM 781 O O . ARG A 1 99 ? 9.945 16.25 6.723 1 95.94 99 ARG A O 1
ATOM 788 N N . ARG A 1 100 ? 8.984 17.922 7.844 1 96.94 100 ARG A N 1
ATOM 789 C CA . ARG A 1 100 ? 9.266 17.297 9.141 1 96.94 100 ARG A CA 1
ATOM 790 C C . ARG A 1 100 ? 8.516 15.984 9.289 1 96.94 100 ARG A C 1
ATOM 792 O O . ARG A 1 100 ? 9.07 15.008 9.805 1 96.94 100 ARG A O 1
ATOM 799 N N . LEU A 1 101 ? 7.273 15.969 8.891 1 98.38 101 LEU A N 1
ATOM 800 C CA . LEU A 1 101 ? 6.496 14.734 8.93 1 98.38 101 LEU A CA 1
ATOM 801 C C . LEU A 1 101 ? 7.137 13.664 8.047 1 98.38 101 LEU A C 1
ATOM 803 O O . LEU A 1 101 ? 7.305 12.516 8.477 1 98.38 101 LEU A O 1
ATOM 807 N N . LEU A 1 102 ? 7.539 14.023 6.848 1 98.5 102 LEU A N 1
ATOM 808 C CA . LEU A 1 102 ? 8.18 13.094 5.922 1 98.5 102 LEU A CA 1
ATOM 809 C C . LEU A 1 102 ? 9.5 12.586 6.492 1 98.5 102 LEU A C 1
ATOM 811 O O . LEU A 1 102 ? 9.82 11.398 6.352 1 98.5 102 LEU A O 1
ATOM 815 N N . ARG A 1 103 ? 10.227 13.445 7.109 1 98.44 103 ARG A N 1
ATOM 816 C CA . ARG A 1 103 ? 11.492 13.055 7.723 1 98.44 103 ARG A CA 1
ATOM 817 C C . ARG A 1 103 ? 11.273 12.031 8.828 1 98.44 103 ARG A C 1
ATOM 819 O O . ARG A 1 103 ? 12.023 11.055 8.938 1 98.44 103 ARG A O 1
ATOM 826 N N . GLU A 1 104 ? 10.297 12.266 9.633 1 98.75 104 GLU A N 1
ATOM 827 C CA . GLU A 1 104 ? 10 11.305 10.695 1 98.75 104 GLU A CA 1
ATOM 828 C C . GLU A 1 104 ? 9.664 9.938 10.125 1 98.75 104 GLU A C 1
ATOM 830 O O . GLU A 1 104 ? 10.07 8.906 10.672 1 98.75 104 GLU A O 1
ATOM 835 N N . LEU A 1 105 ? 8.93 9.914 9.031 1 98.88 105 LEU A N 1
ATOM 836 C CA . LEU A 1 105 ? 8.586 8.648 8.383 1 98.88 105 LEU A CA 1
ATOM 837 C C . LEU A 1 105 ? 9.828 8 7.773 1 98.88 105 LEU A C 1
ATOM 839 O O . LEU A 1 105 ? 9.984 6.781 7.84 1 98.88 105 LEU A O 1
ATOM 843 N N . ALA A 1 106 ? 10.648 8.805 7.16 1 98.88 106 ALA A N 1
ATOM 844 C CA . ALA A 1 106 ? 11.906 8.281 6.625 1 98.88 106 ALA A CA 1
ATOM 845 C C . ALA A 1 106 ? 12.766 7.688 7.73 1 98.88 106 ALA A C 1
ATOM 847 O O . ALA A 1 106 ? 13.367 6.625 7.555 1 98.88 106 ALA A O 1
ATOM 848 N N . ARG A 1 107 ? 12.836 8.359 8.844 1 98.81 107 ARG A N 1
ATOM 849 C CA . ARG A 1 107 ? 13.586 7.855 9.984 1 98.81 107 ARG A CA 1
ATOM 850 C C . ARG A 1 107 ? 13.031 6.516 10.453 1 98.81 107 ARG A C 1
ATOM 852 O O . ARG A 1 107 ? 13.789 5.59 10.742 1 98.81 107 ARG A O 1
ATOM 859 N N . GLU A 1 108 ? 11.766 6.449 10.562 1 98.56 108 GLU A N 1
ATOM 860 C CA . GLU A 1 108 ? 11.125 5.184 10.922 1 98.56 108 GLU A CA 1
ATOM 861 C C . GLU A 1 108 ? 11.461 4.09 9.914 1 98.56 108 GLU A C 1
ATOM 863 O O . GLU A 1 108 ? 11.742 2.951 10.297 1 98.56 108 GLU A O 1
ATOM 868 N N . ALA A 1 109 ? 11.359 4.402 8.664 1 98.75 109 ALA A N 1
ATOM 869 C CA . ALA A 1 109 ? 11.664 3.441 7.605 1 98.75 109 ALA A CA 1
ATOM 870 C C . ALA A 1 109 ? 13.094 2.916 7.738 1 98.75 109 ALA A C 1
ATOM 872 O O . ALA A 1 109 ? 13.32 1.704 7.727 1 98.75 109 ALA A O 1
ATOM 873 N N . VAL A 1 110 ? 14 3.836 7.902 1 98.62 110 VAL A N 1
ATOM 874 C CA . VAL A 1 110 ? 15.406 3.465 8.008 1 98.62 110 VAL A CA 1
ATOM 875 C C . VAL A 1 110 ? 15.633 2.648 9.273 1 98.62 110 VAL A C 1
ATOM 877 O O . VAL A 1 110 ? 16.312 1.617 9.25 1 98.62 110 VAL A O 1
ATOM 880 N N . ALA A 1 111 ? 15.039 3.037 10.367 1 98.25 111 ALA A N 1
ATOM 881 C CA . ALA A 1 111 ? 15.203 2.363 11.648 1 98.25 111 ALA A CA 1
ATOM 882 C C . ALA A 1 111 ? 14.664 0.936 11.594 1 98.25 111 ALA A C 1
ATOM 884 O O . ALA A 1 111 ? 15.148 0.057 12.312 1 98.25 111 ALA A O 1
ATOM 885 N N . ASN A 1 112 ? 13.719 0.705 10.711 1 97.06 112 ASN A N 1
ATOM 886 C CA . ASN A 1 112 ? 13.094 -0.61 10.625 1 97.06 112 ASN A CA 1
ATOM 887 C C . ASN A 1 112 ? 13.539 -1.354 9.367 1 97.06 112 ASN A C 1
ATOM 889 O O . ASN A 1 112 ? 12.852 -2.275 8.914 1 97.06 112 ASN A O 1
ATOM 893 N N . ASP A 1 113 ? 14.602 -0.894 8.711 1 96.81 113 ASP A N 1
ATOM 894 C CA . ASP A 1 113 ? 15.242 -1.52 7.559 1 96.81 113 ASP A CA 1
ATOM 895 C C . ASP A 1 113 ? 14.273 -1.612 6.379 1 96.81 113 ASP A C 1
ATOM 897 O O . ASP A 1 113 ? 14.266 -2.609 5.652 1 96.81 113 ASP A O 1
ATOM 901 N N . CYS A 1 114 ? 13.406 -0.665 6.312 1 98.31 114 CYS A N 1
ATOM 902 C CA . CYS A 1 114 ? 12.539 -0.557 5.145 1 98.31 114 CYS A CA 1
ATOM 903 C C . CYS A 1 114 ? 13.328 -0.13 3.916 1 98.31 114 CYS A C 1
ATOM 905 O O . CYS A 1 114 ? 14.25 0.68 4.016 1 98.31 114 CYS A O 1
ATOM 907 N N . GLY A 1 115 ? 12.883 -0.614 2.801 1 98.12 115 GLY A N 1
ATOM 908 C CA . GLY A 1 115 ? 13.609 -0.321 1.577 1 98.12 115 GLY A CA 1
ATOM 909 C C . GLY A 1 115 ? 13.055 0.872 0.822 1 98.12 115 GLY A C 1
ATOM 910 O O . GLY A 1 115 ? 13.719 1.417 -0.062 1 98.12 115 GLY A O 1
ATOM 911 N N . ARG A 1 116 ? 11.812 1.203 1.184 1 98.62 116 ARG A N 1
ATOM 912 C CA . ARG A 1 116 ? 11.117 2.234 0.417 1 98.62 116 ARG A CA 1
ATOM 913 C C . ARG A 1 116 ? 10.164 3.029 1.302 1 98.62 116 ARG A C 1
ATOM 915 O O . ARG A 1 116 ? 9.586 2.486 2.242 1 98.62 116 ARG A O 1
ATOM 922 N N . LEU A 1 117 ? 10.086 4.316 1.048 1 98.94 117 LEU A N 1
ATOM 923 C CA . LEU A 1 117 ? 8.977 5.188 1.438 1 98.94 117 LEU A CA 1
ATOM 924 C C . LEU A 1 117 ? 8.203 5.664 0.213 1 98.94 117 LEU A C 1
ATOM 926 O O . LEU A 1 117 ? 8.766 6.332 -0.659 1 98.94 117 LEU A O 1
ATOM 930 N N . GLU A 1 118 ? 6.902 5.289 0.15 1 98.94 118 GLU A N 1
ATOM 931 C CA . GLU A 1 118 ? 6.125 5.531 -1.061 1 98.94 118 GLU A CA 1
ATOM 932 C C . GLU A 1 118 ? 4.797 6.211 -0.736 1 98.94 118 GLU A C 1
ATOM 934 O O . GLU A 1 118 ? 4.293 6.098 0.383 1 98.94 118 GLU A O 1
ATOM 939 N N . TRP A 1 119 ? 4.312 6.957 -1.657 1 98.81 119 TRP A N 1
ATOM 940 C CA . TRP A 1 119 ? 3.006 7.602 -1.59 1 98.81 119 TRP A CA 1
ATOM 941 C C . TRP A 1 119 ? 2.475 7.902 -2.988 1 98.81 119 TRP A C 1
ATOM 943 O O . TRP A 1 119 ? 3.186 7.727 -3.98 1 98.81 119 TRP A O 1
ATOM 953 N N . SER A 1 120 ? 1.221 8.242 -3.102 1 98.56 120 SER A N 1
ATOM 954 C CA . SER A 1 120 ? 0.621 8.641 -4.371 1 98.56 120 SER A CA 1
ATOM 955 C C . SER A 1 120 ? 0.206 10.109 -4.344 1 98.56 120 SER A C 1
ATOM 957 O O . SER A 1 120 ? -0.208 10.625 -3.303 1 98.56 120 SER A O 1
ATOM 959 N N . VAL A 1 121 ? 0.337 10.719 -5.453 1 97.88 121 VAL A N 1
ATOM 960 C CA . VAL A 1 121 ? -0.046 12.117 -5.613 1 97.88 121 VAL A CA 1
ATOM 961 C C . VAL A 1 121 ? -0.891 12.281 -6.871 1 97.88 121 VAL A C 1
ATOM 963 O O . VAL A 1 121 ? -0.644 11.625 -7.883 1 97.88 121 VAL A O 1
ATOM 966 N N . LEU A 1 122 ? -1.898 13.141 -6.754 1 98.31 122 LEU A N 1
ATOM 967 C CA . LEU A 1 122 ? -2.717 13.453 -7.922 1 98.31 122 LEU A CA 1
ATOM 968 C C . LEU A 1 122 ? -1.87 14.062 -9.031 1 98.31 122 LEU A C 1
ATOM 970 O O . LEU A 1 122 ? -1.011 14.914 -8.773 1 98.31 122 LEU A O 1
ATOM 974 N N . ASP A 1 123 ? -2.129 13.688 -10.25 1 97.19 123 ASP A N 1
ATOM 975 C CA . ASP A 1 123 ? -1.238 14.023 -11.359 1 97.19 123 ASP A CA 1
ATOM 976 C C . ASP A 1 123 ? -1.341 15.5 -11.719 1 97.19 123 ASP A C 1
ATOM 978 O O . ASP A 1 123 ? -0.461 16.047 -12.391 1 97.19 123 ASP A O 1
ATOM 982 N N . TRP A 1 124 ? -2.365 16.266 -11.297 1 97.56 124 TRP A N 1
ATOM 983 C CA . TRP A 1 124 ? -2.51 17.688 -11.586 1 97.56 124 TRP A CA 1
ATOM 984 C C . TRP A 1 124 ? -1.869 18.547 -10.492 1 97.56 124 TRP A C 1
ATOM 986 O O . TRP A 1 124 ? -1.726 19.75 -10.648 1 97.56 124 TRP A O 1
ATOM 996 N N . ASN A 1 125 ? -1.512 17.922 -9.305 1 96.88 125 ASN A N 1
ATOM 997 C CA . ASN A 1 125 ? -1.006 18.625 -8.133 1 96.88 125 ASN A CA 1
ATOM 998 C C . ASN A 1 125 ? 0.456 19.031 -8.312 1 96.88 125 ASN A C 1
ATOM 1000 O O . ASN A 1 125 ? 1.331 18.531 -7.602 1 96.88 125 ASN A O 1
ATOM 1004 N N . GLN A 1 126 ? 0.678 20.016 -9.117 1 96.81 126 GLN A N 1
ATOM 1005 C CA . GLN A 1 126 ? 2.023 20.391 -9.539 1 96.81 126 GLN A CA 1
ATOM 1006 C C . GLN A 1 126 ? 2.863 20.844 -8.352 1 96.81 126 GLN A C 1
ATOM 1008 O O . GLN A 1 126 ? 4.039 20.5 -8.242 1 96.81 126 GLN A O 1
ATOM 1013 N N . PRO A 1 127 ? 2.34 21.656 -7.441 1 93.44 127 PRO A N 1
ATOM 1014 C CA . PRO A 1 127 ? 3.148 22.078 -6.293 1 93.44 127 PRO A CA 1
ATOM 1015 C C . PRO A 1 127 ? 3.668 20.891 -5.477 1 93.44 127 PRO A C 1
ATOM 1017 O O . PRO A 1 127 ? 4.836 20.891 -5.078 1 93.44 127 PRO A O 1
ATOM 1020 N N . ALA A 1 128 ? 2.816 19.922 -5.215 1 94.88 128 ALA A N 1
ATOM 1021 C CA . ALA A 1 128 ? 3.254 18.734 -4.492 1 94.88 128 ALA A CA 1
ATOM 1022 C C . ALA A 1 128 ? 4.312 17.969 -5.285 1 94.88 128 ALA A C 1
ATOM 1024 O O . ALA A 1 128 ? 5.332 17.547 -4.73 1 94.88 128 ALA A O 1
ATOM 1025 N N . ILE A 1 129 ? 4.086 17.781 -6.547 1 97.25 129 ILE A N 1
ATOM 1026 C CA . ILE A 1 129 ? 4.992 17.062 -7.43 1 97.25 129 ILE A CA 1
ATOM 1027 C C . ILE A 1 129 ? 6.367 17.719 -7.422 1 97.25 129 ILE A C 1
ATOM 1029 O O . ILE A 1 129 ? 7.387 17.047 -7.273 1 97.25 129 ILE A O 1
ATOM 1033 N N . ASP A 1 130 ? 6.383 19.047 -7.531 1 96.25 130 ASP A N 1
ATOM 1034 C CA . ASP A 1 130 ? 7.637 19.797 -7.496 1 96.25 130 ASP A CA 1
ATOM 1035 C C . ASP A 1 130 ? 8.375 19.562 -6.18 1 96.25 130 ASP A C 1
ATOM 1037 O O . ASP A 1 130 ? 9.594 19.391 -6.168 1 96.25 130 ASP A O 1
ATOM 1041 N N . PHE A 1 131 ? 7.672 19.641 -5.117 1 94.75 131 PHE A N 1
ATOM 1042 C CA . PHE A 1 131 ? 8.25 19.406 -3.803 1 94.75 131 PHE A CA 1
ATOM 1043 C C . PHE A 1 131 ? 8.859 18.016 -3.725 1 94.75 131 PHE A C 1
ATOM 1045 O O . PHE A 1 131 ? 10.008 17.844 -3.305 1 94.75 131 PHE A O 1
ATOM 1052 N N . TYR A 1 132 ? 8.102 16.969 -4.145 1 97.31 132 TYR A N 1
ATOM 1053 C CA . TYR A 1 132 ? 8.57 15.586 -4.043 1 97.31 132 TYR A CA 1
ATOM 1054 C C . TYR A 1 132 ? 9.789 15.359 -4.926 1 97.31 132 TYR A C 1
ATOM 1056 O O . TYR A 1 132 ? 10.742 14.695 -4.52 1 97.31 132 TYR A O 1
ATOM 1064 N N . ARG A 1 133 ? 9.758 15.906 -6.09 1 97.19 133 ARG A N 1
ATOM 1065 C CA . ARG A 1 133 ? 10.922 15.812 -6.965 1 97.19 133 ARG A CA 1
ATOM 1066 C C . ARG A 1 133 ? 12.141 16.484 -6.34 1 97.19 133 ARG A C 1
ATOM 1068 O O . ARG A 1 133 ? 13.258 15.984 -6.453 1 97.19 133 ARG A O 1
ATOM 1075 N N . SER A 1 134 ? 11.922 17.594 -5.66 1 96.38 134 SER A N 1
ATOM 1076 C CA . SER A 1 134 ? 13.008 18.359 -5.055 1 96.38 134 SER A CA 1
ATOM 1077 C C . SER A 1 134 ? 13.703 17.578 -3.953 1 96.38 134 SER A C 1
ATOM 1079 O O . SER A 1 134 ? 14.875 17.797 -3.66 1 96.38 134 SER A O 1
ATOM 1081 N N . ILE A 1 135 ? 13.039 16.641 -3.352 1 96.12 135 ILE A N 1
ATOM 1082 C CA . ILE A 1 135 ? 13.641 15.883 -2.262 1 96.12 135 ILE A CA 1
ATOM 1083 C C . ILE A 1 135 ? 14.148 14.547 -2.787 1 96.12 135 ILE A C 1
ATOM 1085 O O . ILE A 1 135 ? 14.531 13.672 -2.006 1 96.12 135 ILE A O 1
ATOM 1089 N N . GLY A 1 136 ? 14.055 14.297 -4.094 1 97.81 136 GLY A N 1
ATOM 1090 C CA . GLY A 1 136 ? 14.68 13.133 -4.707 1 97.81 136 GLY A CA 1
ATOM 1091 C C . GLY A 1 136 ? 13.719 11.977 -4.918 1 97.81 136 GLY A C 1
ATOM 1092 O O . GLY A 1 136 ? 14.141 10.867 -5.25 1 97.81 136 GLY A O 1
ATOM 1093 N N . ALA A 1 137 ? 12.453 12.242 -4.695 1 98.44 137 ALA A N 1
ATOM 1094 C CA . ALA A 1 137 ? 11.469 11.203 -4.977 1 98.44 137 ALA A CA 1
ATOM 1095 C C . ALA A 1 137 ? 11.258 11.039 -6.48 1 98.44 137 ALA A C 1
ATOM 1097 O O . ALA A 1 137 ? 11.234 12.023 -7.219 1 98.44 137 ALA A O 1
ATOM 1098 N N . LEU A 1 138 ? 11.039 9.805 -6.918 1 98.25 138 LEU A N 1
ATOM 1099 C CA . LEU A 1 138 ? 10.852 9.523 -8.336 1 98.25 138 LEU A CA 1
ATOM 1100 C C . LEU A 1 138 ? 9.477 8.914 -8.594 1 98.25 138 LEU A C 1
ATOM 1102 O O . LEU A 1 138 ? 8.992 8.109 -7.793 1 98.25 138 LEU A O 1
ATOM 1106 N N . PRO A 1 139 ? 8.898 9.227 -9.727 1 98.25 139 PRO A N 1
ATOM 1107 C CA . PRO A 1 139 ? 7.594 8.648 -10.055 1 98.25 139 PRO A CA 1
ATOM 1108 C C . PRO A 1 139 ? 7.695 7.191 -10.5 1 98.25 139 PRO A C 1
ATOM 1110 O O . PRO A 1 139 ? 8.664 6.809 -11.164 1 98.25 139 PRO A O 1
ATOM 1113 N N . GLN A 1 140 ? 6.781 6.391 -10.07 1 98.06 140 GLN A N 1
ATOM 1114 C CA . GLN A 1 140 ? 6.57 5.043 -10.578 1 98.06 140 GLN A CA 1
ATOM 1115 C C . GLN A 1 140 ? 5.426 5.008 -11.594 1 98.06 140 GLN A C 1
ATOM 1117 O O . GLN A 1 140 ? 4.445 4.289 -11.406 1 98.06 140 GLN A O 1
ATOM 1122 N N . ASP A 1 141 ? 5.605 5.77 -12.688 1 96.38 141 ASP A N 1
ATOM 1123 C CA . ASP A 1 141 ? 4.477 6.086 -13.555 1 96.38 141 ASP A CA 1
ATOM 1124 C C . ASP A 1 141 ? 4.25 4.977 -14.586 1 96.38 141 ASP A C 1
ATOM 1126 O O . ASP A 1 141 ? 3.277 5.012 -15.336 1 96.38 141 ASP A O 1
ATOM 1130 N N . GLU A 1 142 ? 5.078 3.928 -14.594 1 97.06 142 GLU A N 1
ATOM 1131 C CA . GLU A 1 142 ? 4.852 2.768 -15.453 1 97.06 142 GLU A CA 1
ATOM 1132 C C . GLU A 1 142 ? 3.807 1.832 -14.859 1 97.06 142 GLU A C 1
ATOM 1134 O O . GLU A 1 142 ? 3.287 0.953 -15.547 1 97.06 142 GLU A O 1
ATOM 1139 N N . TRP A 1 143 ? 3.49 2.018 -13.578 1 97.94 143 TRP A N 1
ATOM 1140 C CA . TRP A 1 143 ? 2.527 1.18 -12.875 1 97.94 143 TRP A CA 1
ATOM 1141 C C . TRP A 1 143 ? 1.198 1.907 -12.695 1 97.94 143 TRP A C 1
ATOM 1143 O O . TRP A 1 143 ? 1.17 3.068 -12.281 1 97.94 143 TRP A O 1
ATOM 1153 N N . VAL A 1 144 ? 0.167 1.246 -12.984 1 98.31 144 VAL A N 1
ATOM 1154 C CA . VAL A 1 144 ? -1.164 1.806 -12.773 1 98.31 144 VAL A CA 1
ATOM 1155 C C . VAL A 1 144 ? -1.897 1.004 -11.703 1 98.31 144 VAL A C 1
ATOM 1157 O O . VAL A 1 144 ? -1.987 -0.224 -11.789 1 98.31 144 VAL A O 1
ATOM 1160 N N . ARG A 1 145 ? -2.381 1.683 -10.75 1 98.56 145 ARG A N 1
ATOM 1161 C CA . ARG A 1 145 ? -3.135 1.041 -9.68 1 98.56 145 ARG A CA 1
ATOM 1162 C C . ARG A 1 145 ? -4.547 0.691 -10.133 1 98.56 145 ARG A C 1
ATOM 1164 O O . ARG A 1 145 ? -5.207 1.494 -10.797 1 98.56 145 ARG A O 1
ATOM 1171 N N . TYR A 1 146 ? -5.027 -0.521 -9.82 1 98.81 146 TYR A N 1
ATOM 1172 C CA . TYR A 1 146 ? -6.398 -0.972 -10.031 1 98.81 146 TYR A CA 1
ATOM 1173 C C . TYR A 1 146 ? -7.074 -1.298 -8.703 1 98.81 146 TYR A C 1
ATOM 1175 O O . TYR A 1 146 ? -6.402 -1.626 -7.719 1 98.81 146 TYR A O 1
ATOM 1183 N N . ARG A 1 147 ? -8.406 -1.184 -8.766 1 98.81 147 ARG A N 1
ATOM 1184 C CA . ARG A 1 147 ? -9.148 -1.323 -7.523 1 98.81 147 ARG A CA 1
ATOM 1185 C C . ARG A 1 147 ? -10.453 -2.086 -7.746 1 98.81 147 ARG A C 1
ATOM 1187 O O . ARG A 1 147 ? -11.148 -1.859 -8.734 1 98.81 147 ARG A O 1
ATOM 1194 N N . LEU A 1 148 ? -10.695 -3.104 -6.91 1 98.81 148 LEU A N 1
ATOM 1195 C CA . LEU A 1 148 ? -12.023 -3.658 -6.691 1 98.81 148 LEU A CA 1
ATOM 1196 C C . LEU A 1 148 ? -12.641 -3.102 -5.41 1 98.81 148 LEU A C 1
ATOM 1198 O O . LEU A 1 148 ? -12.023 -3.164 -4.344 1 98.81 148 LEU A O 1
ATOM 1202 N N . ASP A 1 149 ? -13.805 -2.506 -5.473 1 98.38 149 ASP A N 1
ATOM 1203 C CA . ASP A 1 149 ? -14.523 -2.049 -4.293 1 98.38 149 ASP A CA 1
ATOM 1204 C C . ASP A 1 149 ? -16.031 -2.223 -4.473 1 98.38 149 ASP A C 1
ATOM 1206 O O . ASP A 1 149 ? -16.484 -2.727 -5.5 1 98.38 149 ASP A O 1
ATOM 1210 N N . GLY A 1 150 ? -16.766 -1.977 -3.402 1 97.38 150 GLY A N 1
ATOM 1211 C CA . GLY A 1 150 ? -18.219 -2.062 -3.475 1 97.38 150 GLY A CA 1
ATOM 1212 C C . GLY A 1 150 ? -18.719 -3.396 -4.004 1 97.38 150 GLY A C 1
ATOM 1213 O O . GLY A 1 150 ? -18.312 -4.453 -3.506 1 97.38 150 GLY A O 1
ATOM 1214 N N . GLU A 1 151 ? -19.578 -3.311 -4.98 1 97.81 151 GLU A N 1
ATOM 1215 C CA . GLU A 1 151 ? -20.234 -4.496 -5.531 1 97.81 151 GLU A CA 1
ATOM 1216 C C . GLU A 1 151 ? -19.219 -5.402 -6.23 1 97.81 151 GLU A C 1
ATOM 1218 O O . GLU A 1 151 ? -19.312 -6.629 -6.141 1 97.81 151 GLU A O 1
ATOM 1223 N N . ALA A 1 152 ? -18.297 -4.785 -6.906 1 98.38 152 ALA A N 1
ATOM 1224 C CA . ALA A 1 152 ? -17.297 -5.578 -7.625 1 98.38 152 ALA A CA 1
ATOM 1225 C C . ALA A 1 152 ? -16.484 -6.43 -6.668 1 98.38 152 ALA A C 1
ATOM 1227 O O . ALA A 1 152 ? -16.172 -7.59 -6.957 1 98.38 152 ALA A O 1
ATOM 1228 N N . LEU A 1 153 ? -16.094 -5.848 -5.488 1 98.69 153 LEU A N 1
ATOM 1229 C CA . LEU A 1 153 ? -15.352 -6.582 -4.469 1 98.69 153 LEU A CA 1
ATOM 1230 C C . LEU A 1 153 ? -16.188 -7.727 -3.906 1 98.69 153 LEU A C 1
ATOM 1232 O O . LEU A 1 153 ? -15.695 -8.852 -3.773 1 98.69 153 LEU A O 1
ATOM 1236 N N . ARG A 1 154 ? -17.453 -7.465 -3.656 1 98.5 154 ARG A N 1
ATOM 1237 C CA . ARG A 1 154 ? -18.344 -8.484 -3.105 1 98.5 154 ARG A CA 1
ATOM 1238 C C . ARG A 1 154 ? -18.562 -9.617 -4.102 1 98.5 154 ARG A C 1
ATOM 1240 O O . ARG A 1 154 ? -18.562 -10.789 -3.725 1 98.5 154 ARG A O 1
ATOM 1247 N N . LYS A 1 155 ? -18.719 -9.289 -5.352 1 98.44 155 LYS A N 1
ATOM 1248 C CA . LYS A 1 155 ? -18.922 -10.289 -6.398 1 98.44 155 LYS A CA 1
ATOM 1249 C C . LYS A 1 155 ? -17.688 -11.188 -6.543 1 98.44 155 LYS A C 1
ATOM 1251 O O . LYS A 1 155 ? -17.828 -12.406 -6.695 1 98.44 155 LYS A O 1
ATOM 1256 N N . MET A 1 156 ? -16.516 -10.555 -6.484 1 98.25 156 MET A N 1
ATOM 1257 C CA . MET A 1 156 ? -15.289 -11.344 -6.59 1 98.25 156 MET A CA 1
ATOM 1258 C C . MET A 1 156 ? -15.18 -12.328 -5.434 1 98.25 156 MET A C 1
ATOM 1260 O O . MET A 1 156 ? -14.633 -13.422 -5.594 1 98.25 156 MET A O 1
ATOM 1264 N N . ALA A 1 157 ? -15.664 -11.992 -4.254 1 98.25 157 ALA A N 1
ATOM 1265 C CA . ALA A 1 157 ? -15.57 -12.812 -3.047 1 98.25 157 ALA A CA 1
ATOM 1266 C C . ALA A 1 157 ? -16.531 -14 -3.111 1 98.25 157 ALA A C 1
ATOM 1268 O O . ALA A 1 157 ? -16.422 -14.938 -2.316 1 98.25 157 ALA A O 1
ATOM 1269 N N . GLU A 1 158 ? -17.516 -13.93 -3.99 1 95.75 158 GLU A N 1
ATOM 1270 C CA . GLU A 1 158 ? -18.5 -15 -4.117 1 95.75 158 GLU A CA 1
ATOM 1271 C C . GLU A 1 158 ? -17.922 -16.188 -4.875 1 95.75 158 GLU A C 1
ATOM 1273 O O . GLU A 1 158 ? -18.203 -17.344 -4.535 1 95.75 158 GLU A O 1
ATOM 1278 N N . MET B 1 1 ? -8.594 -30.906 -12.695 1 78.31 1 MET B N 1
ATOM 1279 C CA . MET B 1 1 ? -7.48 -30.453 -11.875 1 78.31 1 MET B CA 1
ATOM 1280 C C . MET B 1 1 ? -7.98 -29.703 -10.641 1 78.31 1 MET B C 1
ATOM 1282 O O . MET B 1 1 ? -8.898 -28.875 -10.742 1 78.31 1 MET B O 1
ATOM 1286 N N . THR B 1 2 ? -7.488 -30.25 -9.383 1 90.56 2 THR B N 1
ATOM 1287 C CA . THR B 1 2 ? -7.984 -29.641 -8.156 1 90.56 2 THR B CA 1
ATOM 1288 C C . THR B 1 2 ? -7 -28.594 -7.637 1 90.56 2 THR B C 1
ATOM 1290 O O . THR B 1 2 ? -5.801 -28.859 -7.527 1 90.56 2 THR B O 1
ATOM 1293 N N . LEU B 1 3 ? -7.402 -27.391 -7.535 1 96.25 3 LEU B N 1
ATOM 1294 C CA . LEU B 1 3 ? -6.578 -26.297 -7.008 1 96.25 3 LEU B CA 1
ATOM 1295 C C . LEU B 1 3 ? -6.758 -26.172 -5.5 1 96.25 3 LEU B C 1
ATOM 1297 O O . LEU B 1 3 ? -7.871 -26.297 -4.988 1 96.25 3 LEU B O 1
ATOM 1301 N N . GLU B 1 4 ? -5.68 -26.016 -4.801 1 97.69 4 GLU B N 1
ATOM 1302 C CA . GLU B 1 4 ? -5.668 -25.766 -3.361 1 97.69 4 GLU B CA 1
ATOM 1303 C C . GLU B 1 4 ? -4.98 -24.453 -3.037 1 97.69 4 GLU B C 1
ATOM 1305 O O . GLU B 1 4 ? -3.906 -24.156 -3.568 1 97.69 4 GLU B O 1
ATOM 1310 N N . ILE B 1 5 ? -5.637 -23.609 -2.229 1 98.44 5 ILE B N 1
ATOM 1311 C CA . ILE B 1 5 ? -5.035 -22.375 -1.736 1 98.44 5 ILE B CA 1
ATOM 1312 C C . ILE B 1 5 ? -4.75 -22.5 -0.241 1 98.44 5 ILE B C 1
ATOM 1314 O O . ILE B 1 5 ? -5.617 -22.938 0.528 1 98.44 5 ILE B O 1
ATOM 1318 N N . ARG B 1 6 ? -3.602 -22.188 0.171 1 98.44 6 ARG B N 1
ATOM 1319 C CA . ARG B 1 6 ? -3.244 -22.203 1.586 1 98.44 6 ARG B CA 1
ATOM 1320 C C . ARG B 1 6 ? -2.307 -21.047 1.926 1 98.44 6 ARG B C 1
ATOM 1322 O O . ARG B 1 6 ? -1.627 -20.516 1.047 1 98.44 6 ARG B O 1
ATOM 1329 N N . PRO B 1 7 ? -2.273 -20.656 3.232 1 98.75 7 PRO B N 1
ATOM 1330 C CA . PRO B 1 7 ? -1.248 -19.688 3.627 1 98.75 7 PRO B CA 1
ATOM 1331 C C . PRO B 1 7 ? 0.171 -20.203 3.387 1 98.75 7 PRO B C 1
ATOM 1333 O O . PRO B 1 7 ? 0.433 -21.391 3.539 1 98.75 7 PRO B O 1
ATOM 1336 N N . ALA B 1 8 ? 1.04 -19.297 3.021 1 98.81 8 ALA B N 1
ATOM 1337 C CA . ALA B 1 8 ? 2.453 -19.641 2.891 1 98.81 8 ALA B CA 1
ATOM 1338 C C . ALA B 1 8 ? 3.094 -19.859 4.258 1 98.81 8 ALA B C 1
ATOM 1340 O O . ALA B 1 8 ? 2.664 -19.266 5.25 1 98.81 8 ALA B O 1
ATOM 1341 N N . VAL B 1 9 ? 4.082 -20.703 4.309 1 98.44 9 VAL B N 1
ATOM 1342 C CA . VAL B 1 9 ? 4.867 -20.969 5.508 1 98.44 9 VAL B CA 1
ATOM 1343 C C . VAL B 1 9 ? 6.352 -20.766 5.203 1 98.44 9 VAL B C 1
ATOM 1345 O O . VAL B 1 9 ? 6.754 -20.734 4.039 1 98.44 9 VAL B O 1
ATOM 1348 N N . PRO B 1 10 ? 7.164 -20.641 6.242 1 98.44 10 PRO B N 1
ATOM 1349 C CA . PRO B 1 10 ? 8.586 -20.359 6.012 1 98.44 10 PRO B CA 1
ATOM 1350 C C . PRO B 1 10 ? 9.242 -21.359 5.074 1 98.44 10 PRO B C 1
ATOM 1352 O O . PRO B 1 10 ? 10.148 -21.016 4.32 1 98.44 10 PRO B O 1
ATOM 1355 N N . ALA B 1 11 ? 8.766 -22.562 5.051 1 98.38 11 ALA B N 1
ATOM 1356 C CA . ALA B 1 11 ? 9.328 -23.594 4.191 1 98.38 11 ALA B CA 1
ATOM 1357 C C . ALA B 1 11 ? 9.07 -23.297 2.719 1 98.38 11 ALA B C 1
ATOM 1359 O O . ALA B 1 11 ? 9.703 -23.875 1.838 1 98.38 11 ALA B O 1
ATOM 1360 N N . ASP B 1 12 ? 8.211 -22.359 2.398 1 98.81 12 ASP B N 1
ATOM 1361 C CA . ASP B 1 12 ? 7.887 -22 1.024 1 98.81 12 ASP B CA 1
ATOM 1362 C C . ASP B 1 12 ? 8.836 -20.922 0.505 1 98.81 12 ASP B C 1
ATOM 1364 O O . ASP B 1 12 ? 8.758 -20.516 -0.657 1 98.81 12 ASP B O 1
ATOM 1368 N N . ALA B 1 13 ? 9.758 -20.469 1.324 1 98.81 13 ALA B N 1
ATOM 1369 C CA . ALA B 1 13 ? 10.547 -19.297 1.002 1 98.81 13 ALA B CA 1
ATOM 1370 C C . ALA B 1 13 ? 11.305 -19.484 -0.311 1 98.81 13 ALA B C 1
ATOM 1372 O O . ALA B 1 13 ? 11.359 -18.562 -1.139 1 98.81 13 ALA B O 1
ATOM 1373 N N . GLU B 1 14 ? 11.883 -20.609 -0.524 1 98.81 14 GLU B N 1
ATOM 1374 C CA . GLU B 1 14 ? 12.617 -20.875 -1.757 1 98.81 14 GLU B CA 1
ATOM 1375 C C . GLU B 1 14 ? 11.695 -20.828 -2.973 1 98.81 14 GLU B C 1
ATOM 1377 O O . GLU B 1 14 ? 12.047 -20.234 -4 1 98.81 14 GLU B O 1
ATOM 1382 N N . GLN B 1 15 ? 10.586 -21.469 -2.863 1 98.88 15 GLN B N 1
ATOM 1383 C CA . GLN B 1 15 ? 9.617 -21.469 -3.955 1 98.88 15 GLN B CA 1
ATOM 1384 C C . GLN B 1 15 ? 9.078 -20.062 -4.219 1 98.88 15 GLN B C 1
ATOM 1386 O O . GLN B 1 15 ? 8.867 -19.672 -5.371 1 98.88 15 GLN B O 1
ATOM 1391 N N . ILE B 1 16 ? 8.828 -19.297 -3.18 1 98.88 16 ILE B N 1
ATOM 1392 C CA . ILE B 1 16 ? 8.344 -17.938 -3.318 1 98.88 16 ILE B CA 1
ATOM 1393 C C . ILE B 1 16 ? 9.375 -17.094 -4.055 1 98.88 16 ILE B C 1
ATOM 1395 O O . ILE B 1 16 ? 9.031 -16.344 -4.984 1 98.88 16 ILE B O 1
ATOM 1399 N N . LEU B 1 17 ? 10.641 -17.266 -3.689 1 98.88 17 LEU B N 1
ATOM 1400 C CA . LEU B 1 17 ? 11.68 -16.531 -4.402 1 98.88 17 LEU B CA 1
ATOM 1401 C C . LEU B 1 17 ? 11.695 -16.922 -5.879 1 98.88 17 LEU B C 1
ATOM 1403 O O . LEU B 1 17 ? 11.844 -16.047 -6.746 1 98.88 17 LEU B O 1
ATOM 1407 N N . ALA B 1 18 ? 11.539 -18.156 -6.172 1 98.81 18 ALA B N 1
ATOM 1408 C CA . ALA B 1 18 ? 11.508 -18.609 -7.562 1 98.81 18 ALA B CA 1
ATOM 1409 C C . ALA B 1 18 ? 10.367 -17.953 -8.328 1 98.81 18 ALA B C 1
ATOM 1411 O O . ALA B 1 18 ? 10.547 -17.516 -9.469 1 98.81 18 ALA B O 1
ATOM 1412 N N . PHE B 1 19 ? 9.188 -17.859 -7.707 1 98.81 19 PHE B N 1
ATOM 1413 C CA . PHE B 1 19 ? 8.039 -17.203 -8.328 1 98.81 19 PHE B CA 1
ATOM 1414 C C . PHE B 1 19 ? 8.305 -15.711 -8.523 1 98.81 19 PHE B C 1
ATOM 1416 O O . PHE B 1 19 ? 7.945 -15.141 -9.555 1 98.81 19 PHE B O 1
ATOM 1423 N N . ILE B 1 20 ? 8.922 -15.055 -7.484 1 98.81 20 ILE B N 1
ATOM 1424 C CA . ILE B 1 20 ? 9.266 -13.641 -7.59 1 98.81 20 ILE B CA 1
ATOM 1425 C C . ILE B 1 20 ? 10.148 -13.414 -8.812 1 98.81 20 ILE B C 1
ATOM 1427 O O . ILE B 1 20 ? 9.914 -12.492 -9.594 1 98.81 20 ILE B O 1
ATOM 1431 N N . ILE B 1 21 ? 11.102 -14.266 -9 1 98.69 21 ILE B N 1
ATOM 1432 C CA . ILE B 1 21 ? 12.062 -14.125 -10.086 1 98.69 21 ILE B CA 1
ATOM 1433 C C . ILE B 1 21 ? 11.359 -14.336 -11.43 1 98.69 21 ILE B C 1
ATOM 1435 O O . ILE B 1 21 ? 11.562 -13.57 -12.375 1 98.69 21 ILE B O 1
ATOM 1439 N N . GLU B 1 22 ? 10.508 -15.336 -11.547 1 98.25 22 GLU B N 1
ATOM 1440 C CA . GLU B 1 22 ? 9.758 -15.578 -12.773 1 98.25 22 GLU B CA 1
ATOM 1441 C C . GLU B 1 22 ? 8.852 -14.398 -13.117 1 98.25 22 GLU B C 1
ATOM 1443 O O . GLU B 1 22 ? 8.758 -14 -14.281 1 98.25 22 GLU B O 1
ATOM 1448 N N . LEU B 1 23 ? 8.234 -13.891 -12.078 1 98.38 23 LEU B N 1
ATOM 1449 C CA . LEU B 1 23 ? 7.371 -12.727 -12.273 1 98.38 23 LEU B CA 1
ATOM 1450 C C . LEU B 1 23 ? 8.18 -11.523 -12.75 1 98.38 23 LEU B C 1
ATOM 1452 O O . LEU B 1 23 ? 7.785 -10.852 -13.703 1 98.38 23 LEU B O 1
ATOM 1456 N N . ALA B 1 24 ? 9.258 -11.266 -12.07 1 98.31 24 ALA B N 1
ATOM 1457 C CA . ALA B 1 24 ? 10.125 -10.156 -12.453 1 98.31 24 ALA B CA 1
ATOM 1458 C C . ALA B 1 24 ? 10.609 -10.312 -13.891 1 98.31 24 ALA B C 1
ATOM 1460 O O . ALA B 1 24 ? 10.711 -9.328 -14.633 1 98.31 24 ALA B O 1
ATOM 1461 N N . ASP B 1 25 ? 10.922 -11.539 -14.281 1 97.75 25 ASP B N 1
ATOM 1462 C CA . ASP B 1 25 ? 11.328 -11.805 -15.664 1 97.75 25 ASP B CA 1
ATOM 1463 C C . ASP B 1 25 ? 10.219 -11.43 -16.641 1 97.75 25 ASP B C 1
ATOM 1465 O O . ASP B 1 25 ? 10.469 -10.758 -17.641 1 97.75 25 ASP B O 1
ATOM 1469 N N . TYR B 1 26 ? 9.086 -11.859 -16.344 1 96.44 26 TYR B N 1
ATOM 1470 C CA . TYR B 1 26 ? 7.938 -11.539 -17.188 1 96.44 26 TYR B CA 1
ATOM 1471 C C . TYR B 1 26 ? 7.758 -10.031 -17.312 1 96.44 26 TYR B C 1
ATOM 1473 O O . TYR B 1 26 ? 7.418 -9.523 -18.375 1 96.44 26 TYR B O 1
ATOM 1481 N N . GLU B 1 27 ? 8.039 -9.305 -16.172 1 97.06 27 GLU B N 1
ATOM 1482 C CA . GLU B 1 27 ? 7.867 -7.855 -16.109 1 97.06 27 GLU B CA 1
ATOM 1483 C C . GLU B 1 27 ? 9.109 -7.133 -16.625 1 97.06 27 GLU B C 1
ATOM 1485 O O . GLU B 1 27 ? 9.188 -5.902 -16.547 1 97.06 27 GLU B O 1
ATOM 1490 N N . ARG B 1 28 ? 10.125 -7.828 -17.156 1 96.94 28 ARG B N 1
ATOM 1491 C CA . ARG B 1 28 ? 11.383 -7.297 -17.672 1 96.94 28 ARG B CA 1
ATOM 1492 C C . ARG B 1 28 ? 12.141 -6.52 -16.609 1 96.94 28 ARG B C 1
ATOM 1494 O O . ARG B 1 28 ? 12.742 -5.484 -16.891 1 96.94 28 ARG B O 1
ATOM 1501 N N . ALA B 1 29 ? 12.07 -7.094 -15.336 1 96.75 29 ALA B N 1
ATOM 1502 C CA . ALA B 1 29 ? 12.672 -6.379 -14.211 1 96.75 29 ALA B CA 1
ATOM 1503 C C . ALA B 1 29 ? 13.477 -7.328 -13.32 1 96.75 29 ALA B C 1
ATOM 1505 O O . ALA B 1 29 ? 13.555 -7.129 -12.109 1 96.75 29 ALA B O 1
ATOM 1506 N N . ARG B 1 30 ? 13.977 -8.391 -13.891 1 96.88 30 ARG B N 1
ATOM 1507 C CA . ARG B 1 30 ? 14.719 -9.383 -13.117 1 96.88 30 ARG B CA 1
ATOM 1508 C C . ARG B 1 30 ? 15.844 -8.727 -12.32 1 96.88 30 ARG B C 1
ATOM 1510 O O . ARG B 1 30 ? 16.125 -9.125 -11.195 1 96.88 30 ARG B O 1
ATOM 1517 N N . HIS B 1 31 ? 16.531 -7.773 -12.906 1 97.25 31 HIS B N 1
ATOM 1518 C CA . HIS B 1 31 ? 17.688 -7.117 -12.297 1 97.25 31 HIS B CA 1
ATOM 1519 C C . HIS B 1 31 ? 17.281 -6.367 -11.031 1 97.25 31 HIS B C 1
ATOM 1521 O O . HIS B 1 31 ? 18.141 -6.004 -10.227 1 97.25 31 HIS B O 1
ATOM 1527 N N . GLU B 1 32 ? 16.031 -6.137 -10.82 1 97 32 GLU B N 1
ATOM 1528 C CA . GLU B 1 32 ? 15.547 -5.402 -9.656 1 97 32 GLU B CA 1
ATOM 1529 C C . GLU B 1 32 ? 15.406 -6.324 -8.445 1 97 32 GLU B C 1
ATOM 1531 O O . GLU B 1 32 ? 15.242 -5.855 -7.32 1 97 32 GLU B O 1
ATOM 1536 N N . VAL B 1 33 ? 15.398 -7.625 -8.688 1 98.56 33 VAL B N 1
ATOM 1537 C CA . VAL B 1 33 ? 15.305 -8.57 -7.586 1 98.56 33 VAL B CA 1
ATOM 1538 C C . VAL B 1 33 ? 16.672 -8.719 -6.91 1 98.56 33 VAL B C 1
ATOM 1540 O O . VAL B 1 33 ? 17.578 -9.32 -7.477 1 98.56 33 VAL B O 1
ATOM 1543 N N . VAL B 1 34 ? 16.812 -8.211 -5.738 1 98.38 34 VAL B N 1
ATOM 1544 C CA . VAL B 1 34 ? 18.125 -8.203 -5.105 1 98.38 34 VAL B CA 1
ATOM 1545 C C . VAL B 1 34 ? 18.094 -9.031 -3.82 1 98.38 34 VAL B C 1
ATOM 1547 O O . VAL B 1 34 ? 19.109 -9.219 -3.166 1 98.38 34 VAL B O 1
ATOM 1550 N N . THR B 1 35 ? 16.969 -9.578 -3.463 1 98.38 35 THR B N 1
ATOM 1551 C CA . THR B 1 35 ? 16.859 -10.391 -2.258 1 98.38 35 THR B CA 1
ATOM 1552 C C . THR B 1 35 ? 17.234 -11.844 -2.553 1 98.38 35 THR B C 1
ATOM 1554 O O . THR B 1 35 ? 17.562 -12.188 -3.691 1 98.38 35 THR B O 1
ATOM 1557 N N . ASP B 1 36 ? 17.312 -12.656 -1.434 1 98.5 36 ASP B N 1
ATOM 1558 C CA . ASP B 1 36 ? 17.547 -14.094 -1.497 1 98.5 36 ASP B CA 1
ATOM 1559 C C . ASP B 1 36 ? 16.594 -14.844 -0.571 1 98.5 36 ASP B C 1
ATOM 1561 O O . ASP B 1 36 ? 15.672 -14.25 -0.008 1 98.5 36 ASP B O 1
ATOM 1565 N N . VAL B 1 37 ? 16.781 -16.156 -0.521 1 98.75 37 VAL B N 1
ATOM 1566 C CA . VAL B 1 37 ? 15.859 -16.984 0.243 1 98.75 37 VAL B CA 1
ATOM 1567 C C . VAL B 1 37 ? 15.836 -16.531 1.699 1 98.75 37 VAL B C 1
ATOM 1569 O O . VAL B 1 37 ? 14.766 -16.422 2.305 1 98.75 37 VAL B O 1
ATOM 1572 N N . GLU B 1 38 ? 16.969 -16.219 2.27 1 98.31 38 GLU B N 1
ATOM 1573 C CA . GLU B 1 38 ? 17.047 -15.773 3.658 1 98.31 38 GLU B CA 1
ATOM 1574 C C . GLU B 1 38 ? 16.391 -14.414 3.834 1 98.31 38 GLU B C 1
ATOM 1576 O O . GLU B 1 38 ? 15.773 -14.141 4.871 1 98.31 38 GLU B O 1
ATOM 1581 N N . GLY B 1 39 ? 16.578 -13.547 2.855 1 98 39 GLY B N 1
ATOM 1582 C CA . GLY B 1 39 ? 15.891 -12.266 2.881 1 98 39 GLY B CA 1
ATOM 1583 C C . GLY B 1 39 ? 14.375 -12.406 2.936 1 98 39 GLY B C 1
ATOM 1584 O O . GLY B 1 39 ? 13.711 -11.703 3.701 1 98 39 GLY B O 1
ATOM 1585 N N . ILE B 1 40 ? 13.875 -13.359 2.133 1 98.62 40 ILE B N 1
ATOM 1586 C CA . ILE B 1 40 ? 12.438 -13.625 2.141 1 98.62 40 ILE B CA 1
ATOM 1587 C C . ILE B 1 40 ? 12.016 -14.148 3.512 1 98.62 40 ILE B C 1
ATOM 1589 O O . ILE B 1 40 ? 11.031 -13.688 4.082 1 98.62 40 ILE B O 1
ATOM 1593 N N . ARG B 1 41 ? 12.727 -15.023 4.062 1 98.19 41 ARG B N 1
ATOM 1594 C CA . ARG B 1 41 ? 12.398 -15.617 5.359 1 98.19 41 ARG B CA 1
ATOM 1595 C C . ARG B 1 41 ? 12.383 -14.555 6.453 1 98.19 41 ARG B C 1
ATOM 1597 O O . ARG B 1 41 ? 11.477 -14.531 7.289 1 98.19 41 ARG B O 1
ATOM 1604 N N . ARG B 1 42 ? 13.312 -13.641 6.426 1 97.25 42 ARG B N 1
ATOM 1605 C CA . ARG B 1 42 ? 13.508 -12.672 7.5 1 97.25 42 ARG B CA 1
ATOM 1606 C C . ARG B 1 42 ? 12.531 -11.516 7.375 1 97.25 42 ARG B C 1
ATOM 1608 O O . ARG B 1 42 ? 12.375 -10.719 8.305 1 97.25 42 ARG B O 1
ATOM 1615 N N . SER B 1 43 ? 11.93 -11.438 6.246 1 97.88 43 SER B N 1
ATOM 1616 C CA . SER B 1 43 ? 11.008 -10.32 6.043 1 97.88 43 SER B CA 1
ATOM 1617 C C . SER B 1 43 ? 9.562 -10.797 5.996 1 97.88 43 SER B C 1
ATOM 1619 O O . SER B 1 43 ? 8.812 -10.625 6.961 1 97.88 43 SER B O 1
ATOM 1621 N N . LEU B 1 44 ? 9.258 -11.672 5.051 1 98.5 44 LEU B N 1
ATOM 1622 C CA . LEU B 1 44 ? 7.895 -12.133 4.82 1 98.5 44 LEU B CA 1
ATOM 1623 C C . LEU B 1 44 ? 7.398 -12.969 5.992 1 98.5 44 LEU B C 1
ATOM 1625 O O . LEU B 1 44 ? 6.219 -12.914 6.348 1 98.5 44 LEU B O 1
ATOM 1629 N N . PHE B 1 45 ? 8.328 -13.695 6.641 1 98.44 45 PHE B N 1
ATOM 1630 C CA . PHE B 1 45 ? 7.906 -14.656 7.656 1 98.44 45 PHE B CA 1
ATOM 1631 C C . PHE B 1 45 ? 8.422 -14.25 9.031 1 98.44 45 PHE B C 1
ATOM 1633 O O . PHE B 1 45 ? 8.43 -15.055 9.961 1 98.44 45 PHE B O 1
ATOM 1640 N N . ALA B 1 46 ? 8.945 -13.023 9.133 1 97.31 46 ALA B N 1
ATOM 1641 C CA . ALA B 1 46 ? 9.352 -12.523 10.438 1 97.31 46 ALA B CA 1
ATOM 1642 C C . ALA B 1 46 ? 8.164 -12.445 11.391 1 97.31 46 ALA B C 1
ATOM 1644 O O . ALA B 1 46 ? 7.023 -12.258 10.961 1 97.31 46 ALA B O 1
ATOM 1645 N N . GLU B 1 47 ? 8.406 -12.617 12.68 1 94.75 47 GLU B N 1
ATOM 1646 C CA . GLU B 1 47 ? 7.359 -12.391 13.672 1 94.75 47 GLU B CA 1
ATOM 1647 C C . GLU B 1 47 ? 6.785 -10.984 13.562 1 94.75 47 GLU B C 1
ATOM 1649 O O . GLU B 1 47 ? 7.531 -10.008 13.531 1 94.75 47 GLU B O 1
ATOM 1654 N N . GLY B 1 48 ? 5.516 -10.945 13.438 1 93.38 48 GLY B N 1
ATOM 1655 C CA . GLY B 1 48 ? 4.855 -9.648 13.383 1 93.38 48 GLY B CA 1
ATOM 1656 C C . GLY B 1 48 ? 4.898 -9.016 12.008 1 93.38 48 GLY B C 1
ATOM 1657 O O . GLY B 1 48 ? 4.602 -7.832 11.852 1 93.38 48 GLY B O 1
ATOM 1658 N N . SER B 1 49 ? 5.375 -9.758 10.992 1 96.69 49 SER B N 1
ATOM 1659 C CA . SER B 1 49 ? 5.414 -9.234 9.625 1 96.69 49 SER B CA 1
ATOM 1660 C C . SER B 1 49 ? 4.051 -8.695 9.203 1 96.69 49 SER B C 1
ATOM 1662 O O . SER B 1 49 ? 3.025 -9.344 9.43 1 96.69 49 SER B O 1
ATOM 1664 N N . PRO B 1 50 ? 4.082 -7.504 8.586 1 96.81 50 PRO B N 1
ATOM 1665 C CA . PRO B 1 50 ? 2.809 -6.969 8.102 1 96.81 50 PRO B CA 1
ATOM 1666 C C . PRO B 1 50 ? 2.361 -7.605 6.785 1 96.81 50 PRO B C 1
ATOM 1668 O O . PRO B 1 50 ? 1.309 -7.25 6.25 1 96.81 50 PRO B O 1
ATOM 1671 N N . THR B 1 51 ? 3.111 -8.477 6.262 1 98.38 51 THR B N 1
ATOM 1672 C CA . THR B 1 51 ? 2.889 -9.047 4.941 1 98.38 51 THR B CA 1
ATOM 1673 C C . THR B 1 51 ? 2.543 -10.531 5.051 1 98.38 51 THR B C 1
ATOM 1675 O O . THR B 1 51 ? 3.033 -11.227 5.945 1 98.38 51 THR B O 1
ATOM 1678 N N . ARG B 1 52 ? 1.691 -10.922 4.18 1 98.5 52 ARG B N 1
ATOM 1679 C CA . ARG B 1 52 ? 1.277 -12.32 4.078 1 98.5 52 ARG B CA 1
ATOM 1680 C C . ARG B 1 52 ? 1.36 -12.812 2.639 1 98.5 52 ARG B C 1
ATOM 1682 O O . ARG B 1 52 ? 1.483 -12.016 1.709 1 98.5 52 ARG B O 1
ATOM 1689 N N . ALA B 1 53 ? 1.315 -14.133 2.568 1 98.88 53 ALA B N 1
ATOM 1690 C CA . ALA B 1 53 ? 1.316 -14.734 1.238 1 98.88 53 ALA B CA 1
ATOM 1691 C C . ALA B 1 53 ? 0.42 -15.969 1.194 1 98.88 53 ALA B C 1
ATOM 1693 O O . ALA B 1 53 ? 0.226 -16.641 2.211 1 98.88 53 ALA B O 1
ATOM 1694 N N . LEU B 1 54 ? -0.168 -16.188 0.066 1 98.94 54 LEU B N 1
ATOM 1695 C CA . LEU B 1 54 ? -0.91 -17.406 -0.25 1 98.94 54 LEU B CA 1
ATOM 1696 C C . LEU B 1 54 ? -0.181 -18.219 -1.309 1 98.94 54 LEU B C 1
ATOM 1698 O O . LEU B 1 54 ? 0.408 -17.672 -2.236 1 98.94 54 LEU B O 1
ATOM 1702 N N . MET B 1 55 ? -0.252 -19.562 -1.171 1 98.88 55 MET B N 1
ATOM 1703 C CA . MET B 1 55 ? 0.233 -20.484 -2.186 1 98.88 55 MET B CA 1
ATOM 1704 C C . MET B 1 55 ? -0.931 -21.172 -2.9 1 98.88 55 MET B C 1
ATOM 1706 O O . MET B 1 55 ? -1.914 -21.562 -2.266 1 98.88 55 MET B O 1
ATOM 1710 N N . CYS B 1 56 ? -0.81 -21.266 -4.152 1 98.81 56 CYS B N 1
ATOM 1711 C CA . CYS B 1 56 ? -1.734 -22.062 -4.953 1 98.81 56 CYS B CA 1
ATOM 1712 C C . CYS B 1 56 ? -1.078 -23.359 -5.422 1 98.81 56 CYS B C 1
ATOM 1714 O O . CYS B 1 56 ? -0.017 -23.328 -6.047 1 98.81 56 CYS B O 1
ATOM 1716 N N . LEU B 1 57 ? -1.702 -24.484 -5.152 1 98.5 57 LEU B N 1
ATOM 1717 C CA . LEU B 1 57 ? -1.139 -25.797 -5.492 1 98.5 57 LEU B CA 1
ATOM 1718 C C . LEU B 1 57 ? -2.072 -26.562 -6.418 1 98.5 57 LEU B C 1
ATOM 1720 O O . LEU B 1 57 ? -3.295 -26.484 -6.281 1 98.5 57 LEU B O 1
ATOM 1724 N N . SER B 1 58 ? -1.522 -27.203 -7.383 1 97.12 58 SER B N 1
ATOM 1725 C CA . SER B 1 58 ? -2.191 -28.219 -8.172 1 97.12 58 SER B CA 1
ATOM 1726 C C . SER B 1 58 ? -1.613 -29.609 -7.887 1 97.12 58 SER B C 1
ATOM 1728 O O . SER B 1 58 ? -0.432 -29.859 -8.141 1 97.12 58 SER B O 1
ATOM 1730 N N . GLU B 1 59 ? -2.461 -30.484 -7.324 1 94.81 59 GLU B N 1
ATOM 1731 C CA . GLU B 1 59 ? -2.025 -31.844 -6.98 1 94.81 59 GLU B CA 1
ATOM 1732 C C . GLU B 1 59 ? -0.767 -31.812 -6.117 1 94.81 59 GLU B C 1
ATOM 1734 O O . GLU B 1 59 ? 0.204 -32.5 -6.402 1 94.81 59 GLU B O 1
ATOM 1739 N N . GLY B 1 60 ? -0.684 -30.859 -5.234 1 95.19 60 GLY B N 1
ATOM 1740 C CA . GLY B 1 60 ? 0.38 -30.781 -4.246 1 95.19 60 GLY B CA 1
ATOM 1741 C C . GLY B 1 60 ? 1.573 -29.969 -4.719 1 95.19 60 GLY B C 1
ATOM 1742 O O . GLY B 1 60 ? 2.479 -29.672 -3.938 1 95.19 60 GLY B O 1
ATOM 1743 N N . ARG B 1 61 ? 1.517 -29.594 -5.992 1 96.44 61 ARG B N 1
ATOM 1744 C CA . ARG B 1 61 ? 2.625 -28.828 -6.551 1 96.44 61 ARG B CA 1
ATOM 1745 C C . ARG B 1 61 ? 2.311 -27.328 -6.566 1 96.44 61 ARG B C 1
ATOM 1747 O O . ARG B 1 61 ? 1.264 -26.922 -7.066 1 96.44 61 ARG B O 1
ATOM 1754 N N . PRO B 1 62 ? 3.246 -26.547 -6.008 1 98.38 62 PRO B N 1
ATOM 1755 C CA . PRO B 1 62 ? 3.018 -25.109 -6.102 1 98.38 62 PRO B CA 1
ATOM 1756 C C . PRO B 1 62 ? 3.039 -24.594 -7.543 1 98.38 62 PRO B C 1
ATOM 1758 O O . PRO B 1 62 ? 3.998 -24.859 -8.281 1 98.38 62 PRO B O 1
ATOM 1761 N N . ILE B 1 63 ? 1.991 -23.859 -7.938 1 98.44 63 ILE B N 1
ATOM 1762 C CA . ILE B 1 63 ? 1.924 -23.406 -9.32 1 98.44 63 ILE B CA 1
ATOM 1763 C C . ILE B 1 63 ? 1.754 -21.891 -9.352 1 98.44 63 ILE B C 1
ATOM 1765 O O . ILE B 1 63 ? 1.749 -21.281 -10.422 1 98.44 63 ILE B O 1
ATOM 1769 N N . GLY B 1 64 ? 1.562 -21.234 -8.164 1 98.69 64 GLY B N 1
ATOM 1770 C CA . GLY B 1 64 ? 1.386 -19.797 -8.086 1 98.69 64 GLY B CA 1
ATOM 1771 C C . GLY B 1 64 ? 1.319 -19.281 -6.66 1 98.69 64 GLY B C 1
ATOM 1772 O O . GLY B 1 64 ? 1.364 -20.078 -5.711 1 98.69 64 GLY B O 1
ATOM 1773 N N . TYR B 1 65 ? 1.263 -17.953 -6.555 1 98.88 65 TYR B N 1
ATOM 1774 C CA . TYR B 1 65 ? 1.235 -17.344 -5.23 1 98.88 65 TYR B CA 1
ATOM 1775 C C . TYR B 1 65 ? 0.691 -15.922 -5.293 1 98.88 65 TYR B C 1
ATOM 1777 O O . TYR B 1 65 ? 0.516 -15.367 -6.383 1 98.88 65 TYR B O 1
ATOM 1785 N N . ALA B 1 66 ? 0.357 -15.406 -4.156 1 98.94 66 ALA B N 1
ATOM 1786 C CA . ALA B 1 66 ? -0.004 -14.008 -3.949 1 98.94 66 ALA B CA 1
ATOM 1787 C C . ALA B 1 66 ? 0.643 -13.453 -2.684 1 98.94 66 ALA B C 1
ATOM 1789 O O . ALA B 1 66 ? 0.688 -14.133 -1.654 1 98.94 66 ALA B O 1
ATOM 1790 N N . VAL B 1 67 ? 1.251 -12.312 -2.742 1 98.94 67 VAL B N 1
ATOM 1791 C CA . VAL B 1 67 ? 1.792 -11.586 -1.6 1 98.94 67 VAL B CA 1
ATOM 1792 C C . VAL B 1 67 ? 0.973 -10.32 -1.358 1 98.94 67 VAL B C 1
ATOM 1794 O O . VAL B 1 67 ? 0.709 -9.555 -2.291 1 98.94 67 VAL B O 1
ATOM 1797 N N . TYR B 1 68 ? 0.56 -10.102 -0.102 1 98.94 68 TYR B N 1
ATOM 1798 C CA . TYR B 1 68 ? -0.336 -8.984 0.158 1 98.94 68 TYR B CA 1
ATOM 1799 C C . TYR B 1 68 ? -0.134 -8.438 1.567 1 98.94 68 TYR B C 1
ATOM 1801 O O . TYR B 1 68 ? 0.502 -9.086 2.404 1 98.94 68 TYR B O 1
ATOM 1809 N N . PHE B 1 69 ? -0.584 -7.25 1.83 1 98.81 69 PHE B N 1
ATOM 1810 C CA . PHE B 1 69 ? -0.612 -6.609 3.139 1 98.81 69 PHE B CA 1
ATOM 1811 C C . PHE B 1 69 ? -1.836 -5.711 3.275 1 98.81 69 PHE B C 1
ATOM 1813 O O . PHE B 1 69 ? -2.516 -5.426 2.289 1 98.81 69 PHE B O 1
ATOM 1820 N N . TYR B 1 70 ? -2.127 -5.348 4.48 1 98.62 70 TYR B N 1
ATOM 1821 C CA . TYR B 1 70 ? -3.279 -4.484 4.703 1 98.62 70 TYR B CA 1
ATOM 1822 C C . TYR B 1 70 ? -2.926 -3.023 4.438 1 98.62 70 TYR B C 1
ATOM 1824 O O . TYR B 1 70 ? -1.837 -2.568 4.793 1 98.62 70 TYR B O 1
ATOM 1832 N N . SER B 1 71 ? -3.801 -2.367 3.75 1 98.69 71 SER B N 1
ATOM 1833 C CA . SER B 1 71 ? -3.768 -0.932 3.49 1 98.69 71 SER B CA 1
ATOM 1834 C C . SER B 1 71 ? -4.887 -0.21 4.23 1 98.69 71 SER B C 1
ATOM 1836 O O . SER B 1 71 ? -5.531 -0.786 5.109 1 98.69 71 SER B O 1
ATOM 1838 N N . TYR B 1 72 ? -5.008 1.077 3.926 1 98.75 72 TYR B N 1
ATOM 1839 C CA . TYR B 1 72 ? -6.02 1.87 4.613 1 98.75 72 TYR B CA 1
ATOM 1840 C C . TYR B 1 72 ? -6.57 2.963 3.703 1 98.75 72 TYR B C 1
ATOM 1842 O O . TYR B 1 72 ? -5.828 3.551 2.912 1 98.75 72 TYR B O 1
ATOM 1850 N N . SER B 1 73 ? -7.816 3.193 3.799 1 98.56 73 SER B N 1
ATOM 1851 C CA . SER B 1 73 ? -8.453 4.336 3.15 1 98.56 73 SER B CA 1
ATOM 1852 C C . SER B 1 73 ? -8.984 5.328 4.176 1 98.56 73 SER B C 1
ATOM 1854 O O . SER B 1 73 ? -9.922 5.027 4.918 1 98.56 73 SER B O 1
ATOM 1856 N N . THR B 1 74 ? -8.438 6.52 4.16 1 98.62 74 THR B N 1
ATOM 1857 C CA . THR B 1 74 ? -8.906 7.562 5.066 1 98.62 74 THR B CA 1
ATOM 1858 C C . THR B 1 74 ? -10.281 8.07 4.645 1 98.62 74 THR B C 1
ATOM 1860 O O . THR B 1 74 ? -11.039 8.586 5.473 1 98.62 74 THR B O 1
ATOM 1863 N N . TRP B 1 75 ? -10.633 7.934 3.355 1 98.5 75 TRP B N 1
ATOM 1864 C CA . TRP B 1 75 ? -11.945 8.344 2.869 1 98.5 75 TRP B CA 1
ATOM 1865 C C . TRP B 1 75 ? -13.039 7.418 3.395 1 98.5 75 TRP B C 1
ATOM 1867 O O . TRP B 1 75 ? -14.102 7.879 3.824 1 98.5 75 TRP B O 1
ATOM 1877 N N . LEU B 1 76 ? -12.75 6.156 3.445 1 98.5 76 LEU B N 1
ATOM 1878 C CA . LEU B 1 76 ? -13.719 5.164 3.906 1 98.5 76 LEU B CA 1
ATOM 1879 C C . LEU B 1 76 ? -13.625 4.973 5.414 1 98.5 76 LEU B C 1
ATOM 1881 O O . LEU B 1 76 ? -14.586 4.531 6.051 1 98.5 76 LEU B O 1
ATOM 1885 N N . GLY B 1 77 ? -12.469 5.336 6.023 1 98.25 77 GLY B N 1
ATOM 1886 C CA . GLY B 1 77 ? -12.211 4.941 7.395 1 98.25 77 GLY B CA 1
ATOM 1887 C C . GLY B 1 77 ? -12.188 3.436 7.586 1 98.25 77 GLY B C 1
ATOM 1888 O O . GLY B 1 77 ? -12.766 2.918 8.547 1 98.25 77 GLY B O 1
ATOM 1889 N N . ARG B 1 78 ? -11.617 2.734 6.648 1 98.19 78 ARG B N 1
ATOM 1890 C CA . ARG B 1 78 ? -11.562 1.275 6.656 1 98.19 78 ARG B CA 1
ATOM 1891 C C . ARG B 1 78 ? -10.219 0.778 6.129 1 98.19 78 ARG B C 1
ATOM 1893 O O . ARG B 1 78 ? -9.602 1.429 5.281 1 98.19 78 ARG B O 1
ATOM 1900 N N . ASN B 1 79 ? -9.867 -0.391 6.602 1 98.56 79 ASN B N 1
ATOM 1901 C CA . ASN B 1 79 ? -8.719 -1.069 6.012 1 98.56 79 ASN B CA 1
ATOM 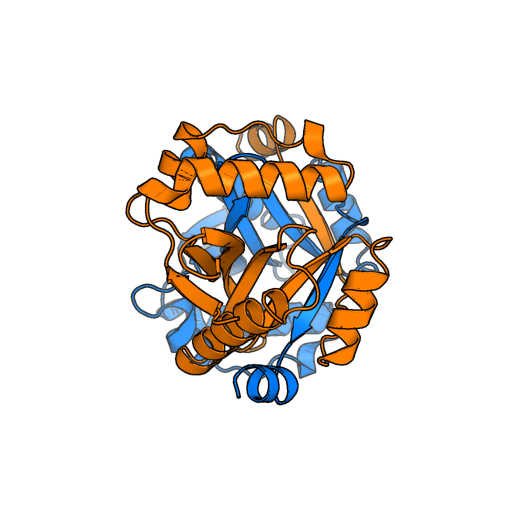1902 C C . ASN B 1 79 ? -9.008 -1.531 4.586 1 98.56 79 ASN B C 1
ATOM 1904 O O . ASN B 1 79 ? -10.164 -1.524 4.152 1 98.56 79 ASN B O 1
ATOM 1908 N N . GLY B 1 80 ? -7.98 -1.8 3.826 1 98.69 80 GLY B N 1
ATOM 1909 C CA . GLY B 1 80 ? -7.965 -2.494 2.549 1 98.69 80 GLY B CA 1
ATOM 1910 C C . GLY B 1 80 ? -6.902 -3.572 2.467 1 98.69 80 GLY B C 1
ATOM 1911 O O . GLY B 1 80 ? -6.18 -3.812 3.436 1 98.69 80 GLY B O 1
ATOM 1912 N N . ILE B 1 81 ? -6.883 -4.242 1.395 1 98.88 81 ILE B N 1
ATOM 1913 C CA . ILE B 1 81 ? -5.801 -5.164 1.073 1 98.88 81 ILE B CA 1
ATOM 1914 C C . ILE B 1 81 ? -5.078 -4.695 -0.186 1 98.88 81 ILE B C 1
ATOM 1916 O O . ILE B 1 81 ? -5.715 -4.328 -1.177 1 98.88 81 ILE B O 1
ATOM 1920 N N . TYR B 1 82 ? -3.811 -4.617 -0.083 1 98.94 82 TYR B N 1
ATOM 1921 C CA . TYR B 1 82 ? -2.984 -4.371 -1.259 1 98.94 82 TYR B CA 1
ATOM 1922 C C . TYR B 1 82 ? -2.266 -5.641 -1.699 1 98.94 82 TYR B C 1
ATOM 1924 O O . TYR B 1 82 ? -1.512 -6.234 -0.926 1 98.94 82 TYR B O 1
ATOM 1932 N N . LEU B 1 83 ? -2.535 -6.051 -2.895 1 98.94 83 LEU B N 1
ATOM 1933 C CA . LEU B 1 83 ? -1.909 -7.211 -3.521 1 98.94 83 LEU B CA 1
ATOM 1934 C C . LEU B 1 83 ? -0.607 -6.816 -4.211 1 98.94 83 LEU B C 1
ATOM 1936 O O . LEU B 1 83 ? -0.626 -6.172 -5.262 1 98.94 83 LEU B O 1
ATOM 1940 N N . GLU B 1 84 ? 0.503 -7.215 -3.684 1 98.81 84 GLU B N 1
ATOM 1941 C CA . GLU B 1 84 ? 1.827 -6.855 -4.184 1 98.81 84 GLU B CA 1
ATOM 1942 C C . GLU B 1 84 ? 2.223 -7.723 -5.375 1 98.81 84 GLU B C 1
ATOM 1944 O O . GLU B 1 84 ? 2.754 -7.223 -6.367 1 98.81 84 GLU B O 1
ATOM 1949 N N . ASP B 1 85 ? 2.021 -9 -5.234 1 98.75 85 ASP B N 1
ATOM 1950 C CA . ASP B 1 85 ? 2.334 -9.945 -6.305 1 98.75 85 ASP B CA 1
ATOM 1951 C C . ASP B 1 85 ? 1.178 -10.914 -6.539 1 98.75 85 ASP B C 1
ATOM 1953 O O . ASP B 1 85 ? 0.561 -11.391 -5.586 1 98.75 85 ASP B O 1
ATOM 1957 N N . LEU B 1 86 ? 0.901 -11.172 -7.734 1 98.56 86 LEU B N 1
ATOM 1958 C CA . LEU B 1 86 ? 0.061 -12.266 -8.219 1 98.56 86 LEU B CA 1
ATOM 1959 C C . LEU B 1 86 ? 0.713 -12.969 -9.398 1 98.56 86 LEU B C 1
ATOM 1961 O O . LEU B 1 86 ? 0.954 -12.352 -10.438 1 98.56 86 LEU B O 1
ATOM 1965 N N . TYR B 1 87 ? 0.994 -14.242 -9.172 1 98.38 87 TYR B N 1
ATOM 1966 C CA . TYR B 1 87 ? 1.724 -14.953 -10.211 1 98.38 87 TYR B CA 1
ATOM 1967 C C . TYR B 1 87 ? 1.282 -16.406 -10.297 1 98.38 87 TYR B C 1
ATOM 1969 O O . TYR B 1 87 ? 1.061 -17.047 -9.273 1 98.38 87 TYR B O 1
ATOM 1977 N N . VAL B 1 88 ? 1.106 -16.859 -11.461 1 97.88 88 VAL B N 1
ATOM 1978 C CA . VAL B 1 88 ? 0.88 -18.266 -11.805 1 97.88 88 VAL B CA 1
ATOM 1979 C C . VAL B 1 88 ? 1.874 -18.703 -12.875 1 97.88 88 VAL B C 1
ATOM 1981 O O . VAL B 1 88 ? 2.039 -18.016 -13.891 1 97.88 88 VAL B O 1
ATOM 1984 N N . THR B 1 89 ? 2.537 -19.797 -12.633 1 97 89 THR B N 1
ATOM 1985 C CA . THR B 1 89 ? 3.506 -20.297 -13.602 1 97 89 THR B CA 1
ATOM 1986 C C . THR B 1 89 ? 2.85 -20.5 -14.969 1 97 89 THR B C 1
ATOM 1988 O O . THR B 1 89 ? 1.707 -20.953 -15.055 1 97 89 THR B O 1
ATOM 1991 N N . PRO B 1 90 ? 3.562 -20.203 -16.062 1 96.06 90 PRO B N 1
ATOM 1992 C CA . PRO B 1 90 ? 2.986 -20.172 -17.406 1 96.06 90 PRO B CA 1
ATOM 1993 C C . PRO B 1 90 ? 2.291 -21.484 -17.781 1 96.06 90 PRO B C 1
ATOM 1995 O O . PRO B 1 90 ? 1.201 -21.469 -18.359 1 96.06 90 PRO B O 1
ATOM 1998 N N . GLU B 1 91 ? 2.775 -22.594 -17.406 1 94.56 91 GLU B N 1
ATOM 1999 C CA . GLU B 1 91 ? 2.264 -23.906 -17.781 1 94.56 91 GLU B CA 1
ATOM 2000 C C . GLU B 1 91 ? 0.88 -24.156 -17.188 1 94.56 91 GLU B C 1
ATOM 2002 O O . GLU B 1 91 ? 0.146 -25.031 -17.641 1 94.56 91 GLU B O 1
ATOM 2007 N N . TYR B 1 92 ? 0.541 -23.391 -16.188 1 94.75 92 TYR B N 1
ATOM 2008 C CA . TYR B 1 92 ? -0.715 -23.656 -15.5 1 94.75 92 TYR B CA 1
ATOM 2009 C C . TYR B 1 92 ? -1.654 -22.453 -15.609 1 94.75 92 TYR B C 1
ATOM 2011 O O . TYR B 1 92 ? -2.592 -22.312 -14.82 1 94.75 92 TYR B O 1
ATOM 2019 N N . ARG B 1 93 ? -1.378 -21.578 -16.516 1 92.62 93 ARG B N 1
ATOM 2020 C CA . ARG B 1 93 ? -2.285 -20.469 -16.75 1 92.62 93 ARG B CA 1
ATOM 2021 C C . ARG B 1 93 ? -3.518 -20.906 -17.531 1 92.62 93 ARG B C 1
ATOM 2023 O O . ARG B 1 93 ? -3.477 -21.922 -18.25 1 92.62 93 ARG B O 1
ATOM 2030 N N . GLY B 1 94 ? -4.617 -20.297 -17.281 1 90.62 94 GLY B N 1
ATOM 2031 C CA . GLY B 1 94 ? -5.863 -20.656 -17.938 1 90.62 94 GLY B CA 1
ATOM 2032 C C . GLY B 1 94 ? -6.68 -21.672 -17.172 1 90.62 94 GLY B C 1
ATOM 2033 O O . GLY B 1 94 ? -7.777 -22.047 -17.594 1 90.62 94 GLY B O 1
ATOM 2034 N N . VAL B 1 95 ? -6.207 -22.078 -16.062 1 92.12 95 VAL B N 1
ATOM 2035 C CA . VAL B 1 95 ? -6.918 -23.109 -15.297 1 92.12 95 VAL B CA 1
ATOM 2036 C C . VAL B 1 95 ? -7.672 -22.453 -14.141 1 92.12 95 VAL B C 1
ATOM 2038 O O . VAL B 1 95 ? -8.227 -23.156 -13.289 1 92.12 95 VAL B O 1
ATOM 2041 N N . GLY B 1 96 ? -7.59 -21.156 -13.992 1 94.06 96 GLY B N 1
ATOM 2042 C CA . GLY B 1 96 ? -8.367 -20.453 -12.992 1 94.06 96 GLY B CA 1
ATOM 2043 C C . GLY B 1 96 ? -7.594 -20.172 -11.719 1 94.06 96 GLY B C 1
ATOM 2044 O O . GLY B 1 96 ? -8.156 -19.672 -10.734 1 94.06 96 GLY B O 1
ATOM 2045 N N . ALA B 1 97 ? -6.32 -20.438 -11.688 1 96.44 97 ALA B N 1
ATOM 2046 C CA . ALA B 1 97 ? -5.504 -20.297 -10.484 1 96.44 97 ALA B CA 1
ATOM 2047 C C . ALA B 1 97 ? -5.422 -18.828 -10.047 1 96.44 97 ALA B C 1
ATOM 2049 O O . ALA B 1 97 ? -5.59 -18.516 -8.859 1 96.44 97 ALA B O 1
ATOM 2050 N N . GLY B 1 98 ? -5.207 -17.922 -10.992 1 96.56 98 GLY B N 1
ATOM 2051 C CA . GLY B 1 98 ? -5.145 -16.516 -10.672 1 96.56 98 GLY B CA 1
ATOM 2052 C C . GLY B 1 98 ? -6.441 -15.969 -10.102 1 96.56 98 GLY B C 1
ATOM 2053 O O . GLY B 1 98 ? -6.438 -15.25 -9.102 1 96.56 98 GLY B O 1
ATOM 2054 N N . ARG B 1 99 ? -7.5 -16.344 -10.727 1 95.94 99 ARG B N 1
ATOM 2055 C CA . ARG B 1 99 ? -8.82 -15.914 -10.258 1 95.94 99 ARG B CA 1
ATOM 2056 C C . ARG B 1 99 ? -9.102 -16.453 -8.859 1 95.94 99 ARG B C 1
ATOM 2058 O O . ARG B 1 99 ? -9.695 -15.766 -8.031 1 95.94 99 ARG B O 1
ATOM 2065 N N . ARG B 1 100 ? -8.719 -17.672 -8.633 1 96.94 100 ARG B N 1
ATOM 2066 C CA . ARG B 1 100 ? -8.945 -18.297 -7.332 1 96.94 100 ARG B CA 1
ATOM 2067 C C . ARG B 1 100 ? -8.164 -17.562 -6.238 1 96.94 100 ARG B C 1
ATOM 2069 O O . ARG B 1 100 ? -8.68 -17.344 -5.141 1 96.94 100 ARG B O 1
ATOM 2076 N N . LEU B 1 101 ? -6.938 -17.234 -6.523 1 98.38 101 LEU B N 1
ATOM 2077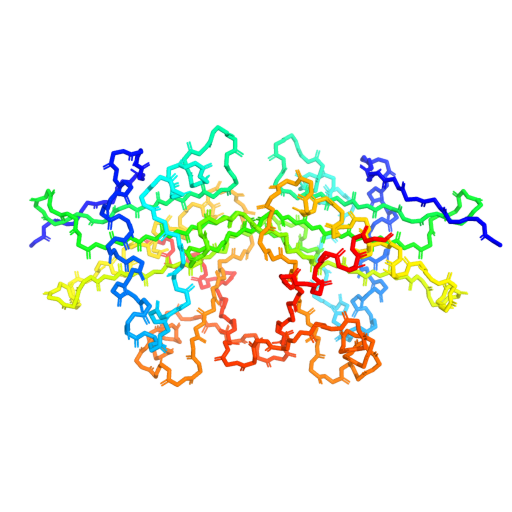 C CA . LEU B 1 101 ? -6.137 -16.453 -5.574 1 98.38 101 LEU B CA 1
ATOM 2078 C C . LEU B 1 101 ? -6.789 -15.117 -5.281 1 98.38 101 LEU B C 1
ATOM 2080 O O . LEU B 1 101 ? -6.922 -14.727 -4.117 1 98.38 101 LEU B O 1
ATOM 2084 N N . LEU B 1 102 ? -7.238 -14.422 -6.309 1 98.5 102 LEU B N 1
ATOM 2085 C CA . LEU B 1 102 ? -7.898 -13.125 -6.148 1 98.5 102 LEU B CA 1
ATOM 2086 C C . LEU B 1 102 ? -9.188 -13.266 -5.348 1 98.5 102 LEU B C 1
ATOM 2088 O O . LEU B 1 102 ? -9.492 -12.422 -4.504 1 98.5 102 LEU B O 1
ATOM 2092 N N . ARG B 1 103 ? -9.898 -14.305 -5.59 1 98.44 103 ARG B N 1
ATOM 2093 C CA . ARG B 1 103 ? -11.141 -14.555 -4.859 1 98.44 103 ARG B CA 1
ATOM 2094 C C . ARG B 1 103 ? -10.867 -14.758 -3.371 1 98.44 103 ARG B C 1
ATOM 2096 O O . ARG B 1 103 ? -11.594 -14.242 -2.523 1 98.44 103 ARG B O 1
ATOM 2103 N N . GLU B 1 104 ? -9.867 -15.516 -3.076 1 98.69 104 GLU B N 1
ATOM 2104 C CA . GLU B 1 104 ? -9.516 -15.727 -1.677 1 98.69 104 GLU B CA 1
ATOM 2105 C C . GLU B 1 104 ? -9.18 -14.406 -0.986 1 98.69 104 GLU B C 1
ATOM 2107 O O . GLU B 1 104 ? -9.547 -14.195 0.17 1 98.69 104 GLU B O 1
ATOM 2112 N N . LEU B 1 105 ? -8.484 -13.531 -1.686 1 98.88 105 LEU B N 1
ATOM 2113 C CA . LEU B 1 105 ? -8.148 -12.227 -1.13 1 98.88 105 LEU B CA 1
ATOM 2114 C C . LEU B 1 105 ? -9.398 -11.367 -0.97 1 98.88 105 LEU B C 1
ATOM 2116 O O . LEU B 1 105 ? -9.531 -10.641 0.019 1 98.88 105 LEU B O 1
ATOM 2120 N N . ALA B 1 106 ? -10.258 -11.414 -1.947 1 98.88 106 ALA B N 1
ATOM 2121 C CA . ALA B 1 106 ? -11.523 -10.695 -1.841 1 98.88 106 ALA B CA 1
ATOM 2122 C C . ALA B 1 106 ? -12.336 -11.188 -0.649 1 98.88 106 ALA B C 1
ATOM 2124 O O . ALA B 1 106 ? -12.93 -10.391 0.083 1 98.88 106 ALA B O 1
ATOM 2125 N N . ARG B 1 107 ? -12.367 -12.469 -0.473 1 98.81 107 ARG B N 1
ATOM 2126 C CA . ARG B 1 107 ? -13.062 -13.047 0.669 1 98.81 107 ARG B CA 1
ATOM 2127 C C . ARG B 1 107 ? -12.477 -12.547 1.984 1 98.81 107 ARG B C 1
ATOM 2129 O O . ARG B 1 107 ? -13.211 -12.203 2.908 1 98.81 107 ARG B O 1
ATOM 2136 N N . GLU B 1 108 ? -11.211 -12.57 2.061 1 98.56 108 GLU B N 1
ATOM 2137 C CA . GLU B 1 108 ? -10.539 -12.039 3.244 1 98.56 108 GLU B CA 1
ATOM 2138 C C . GLU B 1 108 ? -10.891 -10.57 3.467 1 98.56 108 GLU B C 1
ATOM 2140 O O . GLU B 1 108 ? -11.141 -10.156 4.602 1 98.56 108 GLU B O 1
ATOM 2145 N N . ALA B 1 109 ? -10.844 -9.797 2.434 1 98.75 109 ALA B N 1
ATOM 2146 C CA . ALA B 1 109 ? -11.172 -8.375 2.52 1 98.75 109 ALA B CA 1
ATOM 2147 C C . ALA B 1 109 ? -12.578 -8.172 3.062 1 98.75 109 ALA B C 1
ATOM 2149 O O . ALA B 1 109 ? -12.781 -7.398 4 1 98.75 109 ALA B O 1
ATOM 2150 N N . VAL B 1 110 ? -13.484 -8.891 2.486 1 98.62 110 VAL B N 1
ATOM 2151 C CA . VAL B 1 110 ? -14.883 -8.766 2.891 1 98.62 110 VAL B CA 1
ATOM 2152 C C . VAL B 1 110 ? -15.047 -9.234 4.336 1 98.62 110 VAL B C 1
ATOM 2154 O O . VAL B 1 110 ? -15.711 -8.57 5.137 1 98.62 110 VAL B O 1
ATOM 2157 N N . ALA B 1 111 ? -14.422 -10.32 4.695 1 98.25 111 ALA B N 1
ATOM 2158 C CA . ALA B 1 111 ? -14.531 -10.891 6.035 1 98.25 111 ALA B CA 1
ATOM 2159 C C . ALA B 1 111 ? -13.977 -9.938 7.086 1 98.25 111 ALA B C 1
ATOM 2161 O O . ALA B 1 111 ? -14.406 -9.945 8.242 1 98.25 111 ALA B O 1
ATOM 2162 N N . ASN B 1 112 ? -13.055 -9.094 6.68 1 97 112 ASN B N 1
ATOM 2163 C CA . ASN B 1 112 ? -12.406 -8.18 7.617 1 97 112 ASN B CA 1
ATOM 2164 C C . ASN B 1 112 ? -12.883 -6.742 7.414 1 97 112 ASN B C 1
ATOM 2166 O O . ASN B 1 112 ? -12.195 -5.797 7.809 1 97 112 ASN B O 1
ATOM 2170 N N . ASP B 1 113 ? -13.969 -6.547 6.688 1 96.69 113 ASP B N 1
ATOM 2171 C CA . ASP B 1 113 ? -14.641 -5.27 6.469 1 96.69 113 ASP B CA 1
ATOM 2172 C C . ASP B 1 113 ? -13.719 -4.281 5.758 1 96.69 113 ASP B C 1
ATOM 2174 O O . ASP B 1 113 ? -13.719 -3.088 6.074 1 96.69 113 ASP B O 1
ATOM 2178 N N . CYS B 1 114 ? -12.875 -4.816 4.945 1 98.25 114 CYS B N 1
ATOM 2179 C CA . CYS B 1 114 ? -12.055 -3.967 4.09 1 98.25 114 CYS B CA 1
ATOM 2180 C C . CYS B 1 114 ? -12.898 -3.29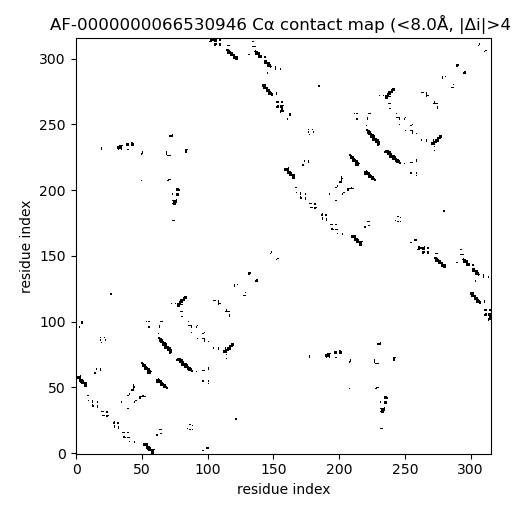9 3.012 1 98.25 114 CYS B C 1
ATOM 2182 O O . CYS B 1 114 ? -13.828 -3.906 2.48 1 98.25 114 CYS B O 1
ATOM 2184 N N . GLY B 1 115 ? -12.484 -2.111 2.674 1 98.12 115 GLY B N 1
ATOM 2185 C CA . GLY B 1 115 ? -13.258 -1.362 1.699 1 98.12 115 GLY B CA 1
ATOM 2186 C C . GLY B 1 115 ? -12.758 -1.528 0.279 1 98.12 115 GLY B C 1
ATOM 2187 O O . GLY B 1 115 ? -13.461 -1.205 -0.679 1 98.12 115 GLY B O 1
ATOM 2188 N N . ARG B 1 116 ? -11.508 -1.992 0.202 1 98.69 116 ARG B N 1
ATOM 2189 C CA . ARG B 1 116 ? -10.867 -2.041 -1.107 1 98.69 116 ARG B CA 1
ATOM 2190 C C . ARG B 1 116 ? -9.891 -3.213 -1.197 1 98.69 116 ARG B C 1
ATOM 2192 O O . ARG B 1 116 ? -9.273 -3.588 -0.201 1 98.69 116 ARG B O 1
ATOM 2199 N N . LEU B 1 117 ? -9.836 -3.83 -2.355 1 98.94 117 LEU B N 1
ATOM 2200 C CA . LEU B 1 117 ? -8.734 -4.664 -2.822 1 98.94 117 LEU B CA 1
ATOM 2201 C C . LEU B 1 117 ? -8.016 -4.012 -3.998 1 98.94 117 LEU B C 1
ATOM 2203 O O . LEU B 1 117 ? -8.625 -3.764 -5.043 1 98.94 117 LEU B O 1
ATOM 2207 N N . GLU B 1 118 ? -6.707 -3.699 -3.793 1 98.94 118 GLU B N 1
ATOM 2208 C CA . GLU B 1 118 ? -5.98 -2.906 -4.777 1 98.94 118 GLU B CA 1
ATOM 2209 C C . GLU B 1 118 ? -4.652 -3.562 -5.145 1 98.94 118 GLU B C 1
ATOM 2211 O O . GLU B 1 118 ? -4.105 -4.348 -4.367 1 98.94 118 GLU B O 1
ATOM 2216 N N . TRP B 1 119 ? -4.207 -3.316 -6.332 1 98.81 119 TRP B N 1
ATOM 2217 C CA . TRP B 1 119 ? -2.908 -3.75 -6.832 1 98.81 119 TRP B CA 1
ATOM 2218 C C . TRP B 1 119 ? -2.436 -2.852 -7.969 1 98.81 119 TRP B C 1
ATOM 2220 O O . TRP B 1 119 ? -3.182 -1.988 -8.438 1 98.81 119 TRP B O 1
ATOM 2230 N N . SER B 1 120 ? -1.193 -2.949 -8.336 1 98.56 120 SER B N 1
ATOM 2231 C CA . SER B 1 120 ? -0.652 -2.215 -9.477 1 98.56 120 SER B CA 1
ATOM 2232 C C . SER B 1 120 ? -0.259 -3.158 -10.602 1 98.56 120 SER B C 1
ATOM 2234 O O . SER B 1 120 ? 0.188 -4.281 -10.359 1 98.56 120 SER B O 1
ATOM 2236 N N . VAL B 1 121 ? -0.448 -2.684 -11.781 1 97.94 121 VAL B N 1
ATOM 2237 C CA . VAL B 1 121 ? -0.097 -3.441 -12.977 1 97.94 121 VAL B CA 1
ATOM 2238 C C . VAL B 1 121 ? 0.691 -2.555 -13.938 1 97.94 121 VAL B C 1
ATOM 2240 O O . VAL B 1 121 ? 0.416 -1.358 -14.062 1 97.94 121 VAL B O 1
ATOM 2243 N N . LEU B 1 122 ? 1.687 -3.176 -14.57 1 98.38 122 LEU B N 1
ATOM 2244 C CA . LEU B 1 122 ? 2.453 -2.457 -15.578 1 98.38 122 LEU B CA 1
ATOM 2245 C C . LEU B 1 122 ? 1.554 -2 -16.719 1 98.38 122 LEU B C 1
ATOM 2247 O O . LEU B 1 122 ? 0.687 -2.752 -17.172 1 98.38 122 LEU B O 1
ATOM 2251 N N . ASP B 1 123 ? 1.771 -0.82 -17.203 1 97.25 123 ASP B N 1
ATOM 2252 C CA . ASP B 1 123 ? 0.833 -0.19 -18.141 1 97.25 123 ASP B CA 1
ATOM 2253 C C . ASP B 1 123 ? 0.897 -0.846 -19.516 1 97.25 123 ASP B C 1
ATOM 2255 O O . ASP B 1 123 ? -0.016 -0.685 -20.328 1 97.25 123 ASP B O 1
ATOM 2259 N N . TRP B 1 124 ? 1.933 -1.641 -19.875 1 97.62 124 TRP B N 1
ATOM 2260 C CA . TRP B 1 124 ? 2.043 -2.316 -21.156 1 97.62 124 TRP B CA 1
ATOM 2261 C C . TRP B 1 124 ? 1.433 -3.713 -21.094 1 97.62 124 TRP B C 1
ATOM 2263 O O . TRP B 1 124 ? 1.275 -4.375 -22.125 1 97.62 124 TRP B O 1
ATOM 2273 N N . ASN B 1 125 ? 1.118 -4.234 -19.859 1 96.88 125 ASN B N 1
ATOM 2274 C CA . ASN B 1 125 ? 0.642 -5.598 -19.641 1 96.88 125 ASN B CA 1
ATOM 2275 C C . ASN B 1 125 ? -0.831 -5.742 -20.016 1 96.88 125 ASN B C 1
ATOM 2277 O O . ASN B 1 125 ? -1.672 -5.996 -19.156 1 96.88 125 ASN B O 1
ATOM 2281 N N . GLN B 1 126 ? -1.101 -5.746 -21.266 1 96.88 126 GLN B N 1
ATOM 2282 C CA . GLN B 1 126 ? -2.465 -5.684 -21.781 1 96.88 126 GLN B CA 1
ATOM 2283 C C . GLN B 1 126 ? -3.271 -6.906 -21.359 1 96.88 126 GLN B C 1
ATOM 2285 O O . GLN B 1 126 ? -4.434 -6.789 -20.969 1 96.88 126 GLN B O 1
ATOM 2290 N N . PRO B 1 127 ? -2.725 -8.117 -21.438 1 93.56 127 PRO B N 1
ATOM 2291 C CA . PRO B 1 127 ? -3.498 -9.281 -21 1 93.56 127 PRO B CA 1
ATOM 2292 C C . PRO B 1 127 ? -3.969 -9.18 -19.562 1 93.56 127 PRO B C 1
ATOM 2294 O O . PRO B 1 127 ? -5.121 -9.5 -19.25 1 93.56 127 PRO B O 1
ATOM 2297 N N . ALA B 1 128 ? -3.09 -8.742 -18.672 1 94.94 128 ALA B N 1
ATOM 2298 C CA . ALA B 1 128 ? -3.479 -8.547 -17.266 1 94.94 128 ALA B CA 1
ATOM 2299 C C . ALA B 1 128 ? -4.551 -7.473 -17.141 1 94.94 128 ALA B C 1
ATOM 2301 O O . ALA B 1 128 ? -5.547 -7.656 -16.438 1 94.94 128 ALA B O 1
ATOM 2302 N N . ILE B 1 129 ? -4.375 -6.379 -17.797 1 97.31 129 ILE B N 1
ATOM 2303 C CA . ILE B 1 129 ? -5.297 -5.25 -17.766 1 97.31 129 ILE B CA 1
ATOM 2304 C C . ILE B 1 129 ? -6.68 -5.703 -18.234 1 97.31 129 ILE B C 1
ATOM 2306 O O . ILE B 1 129 ? -7.688 -5.406 -17.578 1 97.31 129 ILE B O 1
ATOM 2310 N N . ASP B 1 130 ? -6.723 -6.461 -19.328 1 96.25 130 ASP B N 1
ATOM 2311 C CA . ASP B 1 130 ? -7.988 -6.984 -19.828 1 96.25 130 ASP B CA 1
ATOM 2312 C C . ASP B 1 130 ? -8.672 -7.871 -18.797 1 96.25 130 ASP B C 1
ATOM 2314 O O . ASP B 1 130 ? -9.891 -7.785 -18.609 1 96.25 130 ASP B O 1
ATOM 2318 N N . PHE B 1 131 ? -7.926 -8.719 -18.219 1 94.75 131 PHE B N 1
ATOM 2319 C CA . PHE B 1 131 ? -8.453 -9.594 -17.172 1 94.75 131 PHE B CA 1
ATOM 2320 C C . PHE B 1 131 ? -9.031 -8.781 -16.031 1 94.75 131 PHE B C 1
ATOM 2322 O O . PHE B 1 131 ? -10.164 -9.023 -15.594 1 94.75 131 PHE B O 1
ATOM 2329 N N . TYR B 1 132 ? -8.273 -7.789 -15.508 1 97.38 132 TYR B N 1
ATOM 2330 C CA . TYR B 1 132 ? -8.719 -7.004 -14.359 1 97.38 132 TYR B CA 1
ATOM 2331 C C . TYR B 1 132 ? -9.969 -6.199 -14.703 1 97.38 132 TYR B C 1
ATOM 2333 O O . TYR B 1 132 ? -10.891 -6.105 -13.891 1 97.38 132 TYR B O 1
ATOM 2341 N N . ARG B 1 133 ? -9.992 -5.641 -15.859 1 97.25 133 ARG B N 1
ATOM 2342 C CA . ARG B 1 133 ? -11.188 -4.922 -16.297 1 97.25 133 ARG B CA 1
ATOM 2343 C C . ARG B 1 133 ? -12.391 -5.855 -16.375 1 97.25 133 ARG B C 1
ATOM 2345 O O . ARG B 1 133 ? -13.5 -5.469 -16.016 1 97.25 133 ARG B O 1
ATOM 2352 N N . SER B 1 134 ? -12.164 -7.09 -16.812 1 96.5 134 SER B N 1
ATOM 2353 C CA . SER B 1 134 ? -13.234 -8.062 -16.984 1 96.5 134 SER B CA 1
ATOM 2354 C C . SER B 1 134 ? -13.875 -8.422 -15.648 1 96.5 134 SER B C 1
ATOM 2356 O O . SER B 1 134 ? -15.039 -8.812 -15.602 1 96.5 134 SER B O 1
ATOM 2358 N N . ILE B 1 135 ? -13.18 -8.289 -14.578 1 96.19 135 ILE B N 1
ATOM 2359 C CA . ILE B 1 135 ? -13.727 -8.656 -13.281 1 96.19 135 ILE B CA 1
ATOM 2360 C C . ILE B 1 135 ? -14.227 -7.414 -12.555 1 96.19 135 ILE B C 1
ATOM 2362 O O . ILE B 1 135 ? -14.562 -7.469 -11.375 1 96.19 135 ILE B O 1
ATOM 2366 N N . GLY B 1 136 ? -14.172 -6.238 -13.188 1 97.88 136 GLY B N 1
ATOM 2367 C CA . GLY B 1 136 ? -14.805 -5.039 -12.656 1 97.88 136 GLY B CA 1
ATOM 2368 C C . GLY B 1 136 ? -13.828 -4.129 -11.93 1 97.88 136 GLY B C 1
ATOM 2369 O O . GLY B 1 136 ? -14.242 -3.18 -11.266 1 97.88 136 GLY B O 1
ATOM 2370 N N . ALA B 1 137 ? -12.555 -4.449 -12.031 1 98.5 137 ALA B N 1
ATOM 2371 C CA . ALA B 1 137 ? -11.562 -3.557 -11.445 1 98.5 137 ALA B CA 1
ATOM 2372 C C . ALA B 1 137 ? -11.398 -2.291 -12.281 1 98.5 137 ALA B C 1
ATOM 2374 O O . ALA B 1 137 ? -11.422 -2.346 -13.516 1 98.5 137 ALA B O 1
ATOM 2375 N N . LEU B 1 138 ? -11.18 -1.153 -11.617 1 98.31 138 LEU B N 1
ATOM 2376 C CA . LEU B 1 138 ? -11.039 0.124 -12.305 1 98.31 138 LEU B CA 1
ATOM 2377 C C . LEU B 1 138 ? -9.664 0.734 -12.039 1 98.31 138 LEU B C 1
ATOM 2379 O O . LEU B 1 138 ? -9.141 0.635 -10.93 1 98.31 138 LEU B O 1
ATOM 2383 N N . PRO B 1 139 ? -9.125 1.414 -13.023 1 98.25 139 PRO B N 1
ATOM 2384 C CA . PRO B 1 139 ? -7.828 2.061 -12.828 1 98.25 139 PRO B CA 1
ATOM 2385 C C . PRO B 1 139 ? -7.926 3.326 -11.977 1 98.25 139 PRO B C 1
ATOM 2387 O O . PRO B 1 139 ? -8.906 4.062 -12.062 1 98.25 139 PRO B O 1
ATOM 2390 N N . GLN B 1 140 ? -6.988 3.508 -11.102 1 98.06 140 GLN B N 1
ATOM 2391 C CA . GLN B 1 140 ? -6.773 4.766 -10.391 1 98.06 140 GLN B CA 1
ATOM 2392 C C . GLN B 1 140 ? -5.676 5.59 -11.055 1 98.06 140 GLN B C 1
ATOM 2394 O O . GLN B 1 140 ? -4.668 5.918 -10.422 1 98.06 140 GLN B O 1
ATOM 2399 N N . ASP B 1 141 ? -5.91 5.945 -12.328 1 96.38 141 ASP B N 1
ATOM 2400 C CA . ASP B 1 141 ? -4.832 6.441 -13.18 1 96.38 141 ASP B CA 1
ATOM 2401 C C . ASP B 1 141 ? -4.625 7.941 -12.984 1 96.38 141 ASP B C 1
ATOM 2403 O O . ASP B 1 141 ? -3.684 8.523 -13.531 1 96.38 141 ASP B O 1
ATOM 2407 N N . GLU B 1 142 ? -5.43 8.602 -12.141 1 97.06 142 GLU B N 1
ATOM 2408 C CA . GLU B 1 142 ? -5.219 10.008 -11.797 1 97.06 142 GLU B CA 1
ATOM 2409 C C . GLU B 1 142 ? -4.133 10.156 -10.734 1 97.06 142 GLU B C 1
ATOM 2411 O O . GLU B 1 142 ? -3.631 11.258 -10.5 1 97.06 142 GLU B O 1
ATOM 2416 N N . TRP B 1 143 ? -3.752 9.047 -10.086 1 97.94 143 TRP B N 1
ATOM 2417 C CA . TRP B 1 143 ? -2.748 9.055 -9.031 1 97.94 143 TRP B CA 1
ATOM 2418 C C . TRP B 1 143 ? -1.426 8.477 -9.531 1 97.94 143 TRP B C 1
ATOM 2420 O O . TRP B 1 143 ? -1.4 7.426 -10.172 1 97.94 143 TRP B O 1
ATOM 2430 N N . VAL B 1 144 ? -0.395 9.148 -9.234 1 98.31 144 VAL B N 1
ATOM 2431 C CA . VAL B 1 144 ? 0.933 8.656 -9.586 1 98.31 144 VAL B CA 1
ATOM 2432 C C . VAL B 1 144 ? 1.721 8.344 -8.312 1 98.31 144 VAL B C 1
ATOM 2434 O O . VAL B 1 144 ? 1.823 9.18 -7.418 1 98.31 144 VAL B O 1
ATOM 2437 N N . ARG B 1 145 ? 2.225 7.176 -8.258 1 98.5 145 ARG B N 1
ATOM 2438 C CA . ARG B 1 145 ? 3.029 6.766 -7.113 1 98.5 145 ARG B CA 1
ATOM 2439 C C . ARG B 1 145 ? 4.43 7.363 -7.184 1 98.5 145 ARG B C 1
ATOM 2441 O O . ARG B 1 145 ? 5.047 7.387 -8.25 1 98.5 145 ARG B O 1
ATOM 2448 N N . TYR B 1 146 ? 4.949 7.898 -6.059 1 98.81 146 TYR B N 1
ATOM 2449 C CA . TYR B 1 146 ? 6.32 8.367 -5.887 1 98.81 146 TYR B CA 1
ATOM 2450 C C . TYR B 1 146 ? 7.047 7.559 -4.82 1 98.81 146 TYR B C 1
ATOM 2452 O O . TYR B 1 146 ? 6.414 6.996 -3.922 1 98.81 146 TYR B O 1
ATOM 2460 N N . ARG B 1 147 ? 8.367 7.555 -4.996 1 98.81 147 ARG B N 1
ATOM 2461 C CA . ARG B 1 147 ? 9.164 6.699 -4.125 1 98.81 147 ARG B CA 1
ATOM 2462 C C . ARG B 1 147 ? 10.469 7.383 -3.723 1 98.81 147 ARG B C 1
ATOM 2464 O O . ARG B 1 147 ? 11.125 8.016 -4.551 1 98.81 147 ARG B O 1
ATOM 2471 N N . LEU B 1 148 ? 10.75 7.391 -2.422 1 98.81 148 LEU B N 1
ATOM 2472 C CA . LEU B 1 148 ? 12.102 7.598 -1.901 1 98.81 148 LEU B CA 1
ATOM 2473 C C . LEU B 1 148 ? 12.758 6.266 -1.543 1 98.81 148 LEU B C 1
ATOM 2475 O O . LEU B 1 148 ? 12.18 5.469 -0.799 1 98.81 148 LEU B O 1
ATOM 2479 N N . ASP B 1 149 ? 13.914 5.961 -2.092 1 98.31 149 ASP B N 1
ATOM 2480 C CA . ASP B 1 149 ? 14.672 4.77 -1.723 1 98.31 149 ASP B CA 1
ATOM 2481 C C . ASP B 1 149 ? 16.172 5.043 -1.754 1 98.31 149 ASP B C 1
ATOM 2483 O O . ASP B 1 149 ? 16.594 6.164 -2.035 1 98.31 149 ASP B O 1
ATOM 2487 N N . GLY B 1 150 ? 16.953 4.086 -1.287 1 97.31 150 GLY B N 1
ATOM 2488 C CA . GLY B 1 150 ? 18.391 4.215 -1.316 1 97.31 150 GLY B CA 1
ATOM 2489 C C . GLY B 1 150 ? 18.891 5.48 -0.638 1 97.31 150 GLY B C 1
ATOM 2490 O O . GLY B 1 150 ? 18.531 5.758 0.509 1 97.31 150 GLY B O 1
ATOM 2491 N N . GLU B 1 151 ? 19.719 6.199 -1.366 1 97.75 151 GLU B N 1
ATOM 2492 C CA . GLU B 1 151 ? 20.375 7.391 -0.824 1 97.75 151 GLU B CA 1
ATOM 2493 C C . GLU B 1 151 ? 19.344 8.484 -0.527 1 97.75 151 GLU B C 1
ATOM 2495 O O . GLU B 1 151 ? 19.469 9.195 0.476 1 97.75 151 GLU B O 1
ATOM 2500 N N . ALA B 1 152 ? 18.375 8.586 -1.393 1 98.31 152 ALA B N 1
ATOM 2501 C CA . ALA B 1 152 ? 17.375 9.633 -1.196 1 98.31 152 ALA B CA 1
ATOM 2502 C C . ALA B 1 152 ? 16.609 9.414 0.1 1 98.31 152 ALA B C 1
ATOM 2504 O O . ALA B 1 152 ? 16.312 10.367 0.825 1 98.31 152 ALA B O 1
ATOM 2505 N N . LEU B 1 153 ? 16.266 8.125 0.407 1 98.69 153 LEU B N 1
ATOM 2506 C CA . LEU B 1 153 ? 15.57 7.793 1.646 1 98.69 153 LEU B CA 1
ATOM 2507 C C . LEU B 1 153 ? 16.438 8.094 2.857 1 98.69 153 LEU B C 1
ATOM 2509 O O . LEU B 1 153 ? 15.977 8.695 3.83 1 98.69 153 LEU B O 1
ATOM 2513 N N . ARG B 1 154 ? 17.703 7.75 2.768 1 98.5 154 ARG B N 1
ATOM 2514 C CA . ARG B 1 154 ? 18.625 7.984 3.871 1 98.5 154 ARG B CA 1
ATOM 2515 C C . ARG B 1 154 ? 18.828 9.477 4.113 1 98.5 154 ARG B C 1
ATOM 2517 O O . ARG B 1 154 ? 18.875 9.922 5.258 1 98.5 154 ARG B O 1
ATOM 2524 N N . LYS B 1 155 ? 18.938 10.25 3.066 1 98.44 155 LYS B N 1
ATOM 2525 C CA . LYS B 1 155 ? 19.109 11.695 3.17 1 98.44 155 LYS B CA 1
ATOM 2526 C C . LYS B 1 155 ? 17.906 12.359 3.82 1 98.44 155 LYS B C 1
ATOM 2528 O O . LYS B 1 155 ? 18.047 13.25 4.66 1 98.44 155 LYS B O 1
ATOM 2533 N N . MET B 1 156 ? 16.734 11.883 3.406 1 98.25 156 MET B N 1
ATOM 2534 C CA . MET B 1 156 ? 15.516 12.445 3.996 1 98.25 156 MET B CA 1
ATOM 2535 C C . MET B 1 156 ? 15.461 12.172 5.496 1 98.25 156 MET B C 1
ATOM 2537 O O . MET B 1 156 ? 14.938 12.977 6.262 1 98.25 156 MET B O 1
ATOM 2541 N N . ALA B 1 157 ? 15.984 11.047 5.957 1 98.25 157 ALA B N 1
ATOM 2542 C CA . ALA B 1 157 ? 15.945 10.633 7.355 1 98.25 157 ALA B CA 1
ATOM 2543 C C . ALA B 1 157 ? 16.922 11.453 8.195 1 98.25 157 ALA B C 1
ATOM 2545 O O . ALA B 1 157 ? 16.859 11.438 9.43 1 98.25 157 ALA B O 1
ATOM 2546 N N . GLU B 1 158 ? 17.875 12.102 7.559 1 95.75 158 GLU B N 1
ATOM 2547 C CA . GLU B 1 158 ? 18.875 12.898 8.266 1 95.75 158 GLU B CA 1
ATOM 2548 C C . GLU B 1 158 ? 18.297 14.234 8.727 1 95.75 158 GLU B C 1
ATOM 2550 O O . GLU B 1 158 ? 18.625 14.711 9.82 1 95.75 158 GLU B O 1
#

Solvent-accessible surface area (backbone atoms only — not comparable to full-atom values): 16599 Å² total; per-residue (Å²): 138,64,78,45,78,44,76,59,54,70,89,41,27,58,60,50,46,52,50,50,48,53,48,26,48,76,68,74,40,46,87,60,50,71,44,51,49,66,35,34,36,64,30,56,57,29,89,85,39,68,41,47,43,38,35,32,22,49,87,84,38,79,46,32,40,35,34,32,27,53,43,68,35,82,36,59,26,26,40,22,35,35,44,73,43,78,47,56,44,77,94,56,57,89,74,50,58,66,59,50,54,53,22,52,50,31,34,50,27,57,76,66,60,27,57,33,44,31,37,65,41,55,73,80,46,55,72,61,52,53,52,42,46,72,64,54,32,43,74,46,73,60,45,38,37,34,36,26,40,67,67,38,28,54,58,50,37,103,137,63,77,45,79,43,76,58,52,71,87,41,27,58,61,49,47,53,50,51,48,53,47,25,47,75,69,74,38,44,87,60,49,72,46,50,50,66,35,33,36,64,30,56,58,28,90,85,40,69,41,47,43,37,35,31,23,49,86,85,38,79,44,32,39,35,32,32,29,52,43,68,37,82,36,58,25,25,41,20,35,37,43,72,44,78,48,56,44,76,92,57,58,90,73,52,59,67,59,49,55,52,22,53,51,30,34,50,27,55,76,67,61,27,58,34,43,31,36,67,40,55,73,81,46,53,71,60,51,53,53,42,47,72,63,54,33,42,73,46,74,61,45,37,38,34,36,26,39,68,68,38,26,53,57,50,37,104

InterPro domains:
  IPR000182 GNAT domain [PF00583] (46-136)
  IPR000182 GNAT domain [PS51186] (3-158)
  IPR016181 Acyl-CoA N-acyltransferase [SSF55729] (3-152)
  IPR051016 Diverse Substrate Acetyltransferase [PTHR10545] (3-158)

Sequence (316 aa):
MTLEIRPAVPADAEQILAFIIELADYERARHEVVTDVEGIRRSLFAEGSPTRALMCLSEGRPIGYAVYFYSYSTWLGRNGIYLEDLYVTPEYRGVGAGRRLLRELAREAVANDCGRLEWSVLDWNQPAIDFYRSIGALPQDEWVRYRLDGEALRKMAEMTLEIRPAVPADAEQILAFIIELADYERARHEVVTDVEGIRRSLFAEGSPTRALMCLSEGRPIGYAVYFYSYSTWLGRNGIYLEDLYVTPEYRGVGAGRRLLRELAREAVANDCGRLEWSVLDWNQPAIDFYRSIGALPQDEWVRYRLDGEALRKMAE